Protein AF-A0A9E5R7K9-F1 (afdb_monomer_lite)

Radius of gyration: 27.8 Å; chains: 1; bounding box: 65×49×84 Å

pLDDT: mean 75.24, std 20.87, range [31.17, 98.5]

Structure (mmCIF, N/CA/C/O backbone):
data_AF-A0A9E5R7K9-F1
#
_entry.id   AF-A0A9E5R7K9-F1
#
loop_
_atom_site.group_PDB
_atom_site.id
_atom_site.type_symbol
_atom_site.label_atom_id
_atom_site.label_alt_id
_atom_site.label_comp_id
_atom_site.label_asym_id
_atom_site.label_entity_id
_atom_site.label_seq_id
_atom_site.pdbx_PDB_ins_code
_atom_site.Cartn_x
_atom_site.Cartn_y
_atom_site.Cartn_z
_atom_site.occupancy
_atom_site.B_iso_or_equiv
_atom_site.auth_seq_id
_atom_site.auth_comp_id
_atom_site.auth_asym_id
_atom_site.auth_atom_id
_atom_site.pdbx_PDB_model_num
ATOM 1 N N . MET A 1 1 ? 16.890 10.378 -16.830 1.00 67.00 1 MET A N 1
ATOM 2 C CA . MET A 1 1 ? 16.863 9.548 -18.058 1.00 67.00 1 MET A CA 1
ATOM 3 C C . MET A 1 1 ? 16.841 10.409 -19.323 1.00 67.00 1 MET A C 1
ATOM 5 O O . MET A 1 1 ? 17.754 10.270 -20.121 1.00 67.00 1 MET A O 1
ATOM 9 N N . PHE A 1 2 ? 15.910 11.366 -19.458 1.00 72.19 2 PHE A N 1
ATOM 10 C CA . PHE A 1 2 ? 15.801 12.263 -20.626 1.00 72.19 2 PHE A CA 1
ATOM 11 C C . PHE A 1 2 ? 17.092 12.999 -21.034 1.00 72.19 2 PHE A C 1
ATOM 13 O O . PHE A 1 2 ? 17.418 13.036 -22.216 1.00 72.19 2 PHE A O 1
ATOM 20 N N . ALA A 1 3 ? 17.866 13.521 -20.075 1.00 81.31 3 ALA A N 1
ATOM 21 C CA . ALA A 1 3 ? 19.122 14.222 -20.370 1.00 81.31 3 ALA A CA 1
ATOM 22 C C . ALA A 1 3 ? 20.164 13.334 -21.082 1.00 81.31 3 ALA A C 1
ATOM 24 O O . ALA A 1 3 ? 20.833 13.787 -22.004 1.00 81.31 3 ALA A O 1
ATOM 25 N N . LEU A 1 4 ? 20.267 12.053 -20.706 1.00 75.00 4 LEU A N 1
ATOM 26 C CA . LEU A 1 4 ? 21.200 11.112 -21.337 1.00 75.00 4 LEU A CA 1
ATOM 27 C C . LEU A 1 4 ? 20.764 10.754 -22.762 1.00 75.00 4 LEU A C 1
ATOM 29 O O . LEU A 1 4 ? 21.608 10.643 -23.644 1.00 75.00 4 LEU A O 1
ATOM 33 N N . THR A 1 5 ? 19.456 10.636 -23.003 1.00 76.38 5 THR A N 1
ATOM 34 C CA . THR A 1 5 ? 18.907 10.405 -24.347 1.00 76.38 5 THR A CA 1
ATOM 35 C C . THR A 1 5 ? 19.205 11.579 -25.279 1.00 76.38 5 THR A C 1
ATOM 37 O O . THR A 1 5 ? 19.628 11.372 -26.413 1.00 76.38 5 THR A O 1
ATOM 40 N N . ILE A 1 6 ? 19.045 12.812 -24.787 1.00 83.50 6 ILE A N 1
ATOM 41 C CA . ILE A 1 6 ? 19.355 14.028 -25.550 1.00 83.50 6 ILE A CA 1
ATOM 42 C C . ILE A 1 6 ? 20.855 14.101 -25.863 1.00 83.50 6 ILE A C 1
ATOM 44 O O . ILE A 1 6 ? 21.228 14.337 -27.010 1.00 83.50 6 ILE A O 1
ATOM 48 N N . LEU A 1 7 ? 21.722 13.838 -24.880 1.00 83.56 7 LEU A N 1
ATOM 49 C CA . LEU A 1 7 ? 23.173 13.828 -25.090 1.00 83.56 7 LEU A CA 1
ATOM 50 C C . LEU A 1 7 ? 23.612 12.748 -26.088 1.00 83.56 7 LEU A C 1
ATOM 52 O O . LEU A 1 7 ? 24.463 13.015 -26.933 1.00 83.56 7 LEU A O 1
ATOM 56 N N . ALA A 1 8 ? 23.009 11.557 -26.042 1.00 80.88 8 ALA A N 1
ATOM 57 C CA . ALA A 1 8 ? 23.283 10.493 -27.004 1.00 80.88 8 ALA A CA 1
ATOM 58 C C . ALA A 1 8 ? 22.857 10.880 -28.430 1.00 80.88 8 ALA A C 1
ATOM 60 O O . ALA A 1 8 ? 23.599 10.630 -29.379 1.00 80.88 8 ALA A O 1
ATOM 61 N N . ALA A 1 9 ? 21.700 11.532 -28.583 1.00 83.06 9 ALA A N 1
ATOM 62 C CA . ALA A 1 9 ? 21.215 12.000 -29.880 1.00 83.06 9 ALA A CA 1
ATOM 63 C C . ALA A 1 9 ? 22.119 13.096 -30.471 1.00 83.06 9 ALA A C 1
ATOM 65 O O . ALA A 1 9 ? 22.542 12.993 -31.622 1.00 83.06 9 ALA A O 1
ATOM 66 N N . LEU A 1 10 ? 22.473 14.107 -29.669 1.00 88.88 10 LEU A N 1
ATOM 67 C CA . LEU A 1 10 ? 23.358 15.198 -30.094 1.00 88.88 10 LEU A CA 1
ATOM 68 C C . LEU A 1 10 ? 24.780 14.702 -30.396 1.00 88.88 10 LEU A C 1
ATOM 70 O O . LEU A 1 10 ? 25.382 15.121 -31.384 1.00 88.88 10 LEU A O 1
ATOM 74 N N . GLY A 1 11 ? 25.305 13.783 -29.580 1.00 87.81 11 GLY A N 1
ATOM 75 C CA . GLY A 1 11 ? 26.606 13.155 -29.808 1.00 87.81 11 GLY A CA 1
ATOM 76 C C . GLY A 1 11 ? 26.633 12.301 -31.077 1.00 87.81 11 GLY A C 1
ATOM 77 O O . GLY A 1 11 ? 27.596 12.368 -31.839 1.00 87.81 11 GLY A O 1
ATOM 78 N N . GLY A 1 12 ? 25.561 11.546 -31.340 1.00 85.50 12 GLY A N 1
ATOM 79 C CA . GLY A 1 12 ? 25.410 10.751 -32.559 1.00 85.50 12 GLY A CA 1
ATOM 80 C C . GLY A 1 12 ? 25.370 11.610 -33.823 1.00 85.50 12 GLY A C 1
ATOM 81 O O . GLY A 1 12 ? 26.076 11.311 -34.786 1.00 85.50 12 GLY A O 1
ATOM 82 N N . ASP A 1 13 ? 24.610 12.708 -33.803 1.00 86.50 13 ASP A N 1
ATOM 83 C CA . ASP A 1 13 ? 24.540 13.653 -34.923 1.00 86.50 13 ASP A CA 1
ATOM 84 C C . ASP A 1 13 ? 25.884 14.369 -35.163 1.00 86.50 13 ASP A C 1
ATOM 86 O O . ASP A 1 13 ? 26.371 14.431 -36.295 1.00 86.50 13 ASP A O 1
ATOM 90 N N . GLY A 1 14 ? 26.542 14.840 -34.097 1.00 89.12 14 GLY A N 1
ATOM 91 C CA . GLY A 1 14 ? 27.873 15.447 -34.186 1.00 89.12 14 GLY A CA 1
ATOM 92 C C . GLY A 1 14 ? 28.929 14.492 -34.756 1.00 89.12 14 GLY A C 1
ATOM 93 O O . GLY A 1 14 ? 29.708 14.878 -35.631 1.00 89.12 14 GLY A O 1
ATOM 94 N N . LEU A 1 15 ? 28.921 13.227 -34.322 1.00 88.56 15 LEU A N 1
ATOM 95 C CA . LEU A 1 15 ? 29.821 12.190 -34.831 1.00 88.56 15 LEU A CA 1
ATOM 96 C C . LEU A 1 15 ? 29.537 11.859 -36.303 1.00 88.56 15 LEU A C 1
ATOM 98 O O . LEU A 1 15 ? 30.472 11.763 -37.098 1.00 88.56 15 LEU A O 1
ATOM 102 N N . ALA A 1 16 ? 28.265 11.726 -36.687 1.00 84.12 16 ALA A N 1
ATOM 103 C CA . ALA A 1 16 ? 27.877 11.456 -38.069 1.00 84.12 16 ALA A CA 1
ATOM 104 C C . ALA A 1 16 ? 28.336 12.576 -39.016 1.00 84.12 16 ALA A C 1
ATOM 106 O O . ALA A 1 16 ? 28.907 12.291 -40.072 1.00 84.12 16 ALA A O 1
ATOM 107 N N . ARG A 1 17 ? 28.165 13.844 -38.611 1.00 88.56 17 ARG A N 1
ATOM 108 C CA . ARG A 1 17 ? 28.650 15.008 -39.369 1.00 88.56 17 ARG A CA 1
ATOM 109 C C . ARG A 1 17 ? 30.174 15.017 -39.496 1.00 88.56 17 ARG A C 1
ATOM 111 O O . ARG A 1 17 ? 30.689 15.169 -40.601 1.00 88.56 17 ARG A O 1
ATOM 118 N N . ALA A 1 18 ? 30.903 14.792 -38.402 1.00 90.00 18 ALA A N 1
ATOM 119 C CA . ALA A 1 18 ? 32.367 14.758 -38.418 1.00 90.00 18 ALA A CA 1
ATOM 120 C C . ALA A 1 18 ? 32.936 13.640 -39.313 1.00 90.00 18 ALA A C 1
ATOM 122 O O . ALA A 1 18 ? 33.942 13.843 -39.992 1.00 90.00 18 ALA A O 1
ATOM 123 N N . LEU A 1 19 ? 32.294 12.467 -39.341 1.00 87.75 19 LEU A N 1
ATOM 124 C CA . LEU A 1 19 ? 32.702 11.359 -40.207 1.00 87.75 19 LEU A CA 1
ATOM 125 C C . LEU A 1 19 ? 32.358 11.613 -41.679 1.00 87.75 19 LEU A C 1
ATOM 127 O O . LEU A 1 19 ? 33.145 11.259 -42.554 1.00 87.75 19 LEU A O 1
ATOM 131 N N . HIS A 1 20 ? 31.230 12.269 -41.962 1.00 87.25 20 HIS A N 1
ATOM 132 C CA . HIS A 1 20 ? 30.881 12.670 -43.324 1.00 87.25 20 HIS A CA 1
ATOM 133 C C . HIS A 1 20 ? 31.898 13.660 -43.914 1.00 87.25 20 HIS A C 1
ATOM 135 O O . HIS A 1 20 ? 32.296 13.500 -45.062 1.00 87.25 20 HIS A O 1
ATOM 141 N N . HIS A 1 21 ? 32.394 14.610 -43.112 1.00 91.31 21 HIS A N 1
ATOM 142 C CA . HIS A 1 21 ? 33.458 15.541 -43.516 1.00 91.31 21 HIS A CA 1
ATOM 143 C C . HIS A 1 21 ? 34.819 14.876 -43.792 1.00 91.31 21 HIS A C 1
ATOM 145 O O . HIS A 1 21 ? 35.695 15.516 -44.362 1.00 91.31 21 HIS A O 1
ATOM 151 N N . ARG A 1 22 ? 35.015 13.609 -43.401 1.00 91.88 22 ARG A N 1
ATOM 152 C CA . ARG A 1 22 ? 36.209 12.803 -43.714 1.00 91.88 22 ARG A CA 1
ATOM 153 C C . ARG A 1 22 ? 36.001 11.880 -44.923 1.00 91.88 22 ARG A C 1
ATOM 155 O O . ARG A 1 22 ? 36.665 10.851 -45.017 1.00 91.88 22 ARG A O 1
ATOM 162 N N . ASP A 1 23 ? 35.046 12.205 -45.794 1.00 93.25 23 ASP A N 1
ATOM 163 C CA . ASP A 1 23 ? 34.695 11.459 -47.011 1.00 93.25 23 ASP A CA 1
ATOM 164 C C . ASP A 1 23 ? 34.290 9.991 -46.783 1.00 93.25 23 ASP A C 1
ATOM 166 O O . ASP A 1 23 ? 34.382 9.149 -47.680 1.00 93.25 23 ASP A O 1
ATOM 170 N N . TRP A 1 24 ? 33.783 9.649 -45.591 1.00 91.94 24 TRP A N 1
ATOM 171 C CA . TRP A 1 24 ? 33.218 8.317 -45.378 1.00 91.94 24 TRP A CA 1
ATOM 172 C C . TRP A 1 24 ? 31.964 8.135 -46.247 1.00 91.94 24 TRP A C 1
ATOM 174 O O . TRP A 1 24 ? 31.052 8.971 -46.209 1.00 91.94 24 TRP A O 1
ATOM 184 N N . PRO A 1 25 ? 31.850 7.028 -47.007 1.00 92.94 25 PRO A N 1
ATOM 185 C CA . PRO A 1 25 ? 30.694 6.805 -47.859 1.00 92.94 25 PRO A CA 1
ATOM 186 C C . PRO A 1 25 ? 29.431 6.670 -47.001 1.00 92.94 25 PRO A C 1
ATOM 188 O O . PRO A 1 25 ? 29.405 5.930 -46.018 1.00 92.94 25 PRO A O 1
ATOM 191 N N . ARG A 1 26 ? 28.337 7.326 -47.411 1.00 87.06 26 ARG A N 1
ATOM 192 C CA . ARG A 1 26 ? 27.047 7.331 -46.687 1.00 87.06 26 ARG A CA 1
ATOM 193 C C . ARG A 1 26 ? 26.561 5.926 -46.304 1.00 87.06 26 ARG A C 1
ATOM 195 O O . ARG A 1 26 ? 25.989 5.742 -45.235 1.00 87.06 26 ARG A O 1
ATOM 202 N N . ARG A 1 27 ? 26.821 4.925 -47.155 1.00 89.38 27 ARG A N 1
ATOM 203 C CA . ARG A 1 27 ? 26.480 3.516 -46.892 1.00 89.38 27 ARG A CA 1
ATOM 204 C C . ARG A 1 27 ? 27.214 2.951 -45.671 1.00 89.38 27 ARG A C 1
ATOM 206 O O . ARG A 1 27 ? 26.592 2.235 -44.896 1.00 89.38 27 ARG A O 1
ATOM 213 N N . ALA A 1 28 ? 28.486 3.303 -45.470 1.00 87.25 28 ALA A N 1
ATOM 214 C CA . ALA A 1 28 ? 29.256 2.873 -44.303 1.00 87.25 28 ALA A CA 1
ATOM 215 C C . ALA A 1 28 ? 28.728 3.513 -43.012 1.00 87.25 28 ALA A C 1
ATOM 217 O O . ALA A 1 28 ? 28.606 2.822 -42.006 1.00 87.25 28 ALA A O 1
ATOM 218 N N . LEU A 1 29 ? 28.337 4.793 -43.049 1.00 84.69 29 LEU A N 1
ATOM 219 C CA . LEU A 1 29 ? 27.727 5.469 -41.895 1.00 84.69 29 LEU A CA 1
ATOM 220 C C . LEU A 1 29 ? 26.376 4.853 -41.511 1.00 84.69 29 LEU A C 1
ATOM 222 O O . LEU A 1 29 ? 26.125 4.618 -40.332 1.00 84.69 29 LEU A O 1
ATOM 226 N N . ILE A 1 30 ? 25.529 4.531 -42.497 1.00 86.25 30 ILE A N 1
ATOM 227 C CA . ILE A 1 30 ? 24.250 3.842 -42.256 1.00 86.25 30 ILE A CA 1
ATOM 228 C C . ILE A 1 30 ? 24.496 2.446 -41.675 1.00 86.25 30 ILE A C 1
ATOM 230 O O . ILE A 1 30 ? 23.875 2.089 -40.678 1.00 86.25 30 ILE A O 1
ATOM 234 N N . ALA A 1 31 ? 25.415 1.673 -42.259 1.00 88.94 31 ALA A N 1
ATOM 235 C CA . ALA A 1 31 ? 25.754 0.343 -41.760 1.00 88.94 31 ALA A CA 1
ATOM 236 C C . ALA A 1 31 ? 26.297 0.391 -40.323 1.00 88.94 31 ALA A C 1
ATOM 238 O O . ALA A 1 31 ? 25.876 -0.407 -39.492 1.00 88.94 31 ALA A O 1
ATOM 239 N N . ALA A 1 32 ? 27.166 1.357 -40.004 1.00 86.38 32 ALA A N 1
ATOM 240 C CA . ALA A 1 32 ? 27.685 1.563 -38.654 1.00 86.38 32 ALA A CA 1
ATOM 241 C C . ALA A 1 32 ? 26.580 1.960 -37.661 1.00 86.38 32 ALA A C 1
ATOM 243 O O . ALA A 1 32 ? 26.529 1.424 -36.555 1.00 86.38 32 ALA A O 1
ATOM 244 N N . GLY A 1 33 ? 25.663 2.847 -38.061 1.00 86.88 33 GLY A N 1
ATOM 245 C CA . GLY A 1 33 ? 24.507 3.224 -37.245 1.00 86.88 33 GLY A CA 1
ATOM 246 C C . GLY A 1 33 ? 23.579 2.040 -36.964 1.00 86.88 33 GLY A C 1
ATOM 247 O O . GLY A 1 33 ? 23.214 1.802 -35.814 1.00 86.88 33 GLY A O 1
ATOM 248 N N . LEU A 1 34 ? 23.253 1.249 -37.990 1.00 91.12 34 LEU A N 1
ATOM 249 C CA . LEU A 1 34 ? 22.448 0.034 -37.843 1.00 91.12 34 LEU A CA 1
ATOM 250 C C . LEU A 1 34 ? 23.149 -1.018 -36.976 1.00 91.12 34 LEU A C 1
ATOM 252 O O . LEU A 1 34 ? 22.504 -1.624 -36.125 1.00 91.12 34 LEU A O 1
ATOM 256 N N . ALA A 1 35 ? 24.461 -1.207 -37.144 1.00 90.12 35 ALA A N 1
ATOM 257 C CA . ALA A 1 35 ? 25.246 -2.118 -36.316 1.00 90.12 35 ALA A CA 1
ATOM 258 C C . ALA A 1 35 ? 25.237 -1.687 -34.843 1.00 90.12 35 ALA A C 1
ATOM 260 O O . ALA A 1 35 ? 25.019 -2.521 -33.966 1.00 90.12 35 ALA A O 1
ATOM 261 N N . LEU A 1 36 ? 25.399 -0.389 -34.563 1.00 87.88 36 LEU A N 1
ATOM 262 C CA . LEU A 1 36 ? 25.327 0.144 -33.204 1.00 87.88 36 LEU A CA 1
ATOM 263 C C . LEU A 1 36 ? 23.952 -0.110 -32.576 1.00 87.88 36 LEU A C 1
ATOM 265 O O . LEU A 1 36 ? 23.886 -0.611 -31.457 1.00 87.88 36 LEU A O 1
ATOM 269 N N . VAL A 1 37 ? 22.863 0.180 -33.297 1.00 90.44 37 VAL A N 1
ATOM 270 C CA . VAL A 1 37 ? 21.490 -0.105 -32.839 1.00 90.44 37 VAL A CA 1
ATOM 271 C C . VAL A 1 37 ? 21.282 -1.604 -32.600 1.00 90.44 37 VAL A C 1
ATOM 273 O O . VAL A 1 37 ? 20.696 -1.991 -31.592 1.00 90.44 37 VAL A O 1
ATOM 276 N N . GLY A 1 38 ? 21.794 -2.459 -33.487 1.00 94.19 38 GLY A N 1
ATOM 277 C CA . GLY A 1 38 ? 21.731 -3.910 -33.323 1.00 94.19 38 GLY A CA 1
ATOM 278 C C . GLY A 1 38 ? 22.444 -4.387 -32.055 1.00 94.19 38 GLY A C 1
ATOM 279 O O . GLY A 1 38 ? 21.878 -5.164 -31.289 1.00 94.19 38 GLY A O 1
ATOM 280 N N . VAL A 1 39 ? 23.653 -3.881 -31.788 1.00 93.94 39 VAL A N 1
ATOM 281 C CA . VAL A 1 39 ? 24.430 -4.216 -30.583 1.00 93.94 39 VAL A CA 1
ATOM 282 C C . VAL A 1 39 ? 23.742 -3.712 -29.315 1.00 93.94 39 VAL A C 1
ATOM 284 O O . VAL A 1 39 ? 23.646 -4.458 -28.341 1.00 93.94 39 VAL A O 1
ATOM 287 N N . THR A 1 40 ? 23.231 -2.476 -29.298 1.00 91.12 40 THR A N 1
ATOM 288 C CA . THR A 1 40 ? 22.541 -1.949 -28.110 1.00 91.12 40 THR A CA 1
ATOM 289 C C . THR A 1 40 ? 21.256 -2.711 -27.815 1.00 91.12 40 THR A C 1
ATOM 291 O O . THR A 1 40 ? 21.002 -3.029 -26.652 1.00 91.12 40 THR A O 1
ATOM 294 N N . LEU A 1 41 ? 20.487 -3.073 -28.846 1.00 95.00 41 LEU A N 1
ATOM 295 C CA . LEU A 1 41 ? 19.296 -3.903 -28.701 1.00 95.00 41 LEU A CA 1
ATOM 296 C C . LEU A 1 41 ? 19.650 -5.306 -28.196 1.00 95.00 41 LEU A C 1
ATOM 298 O O . LEU A 1 41 ? 19.024 -5.778 -27.251 1.00 95.00 41 LEU A O 1
ATOM 302 N N . ALA A 1 42 ? 20.676 -5.950 -28.757 1.00 94.69 42 ALA A N 1
ATOM 303 C CA . ALA A 1 42 ? 21.124 -7.269 -28.313 1.00 94.69 42 ALA A CA 1
ATOM 304 C C . ALA A 1 42 ? 21.572 -7.261 -26.842 1.00 94.69 42 ALA A C 1
ATOM 306 O O . ALA A 1 42 ? 21.193 -8.148 -26.080 1.00 94.69 42 ALA A O 1
ATOM 307 N N . LEU A 1 43 ? 22.312 -6.233 -26.410 1.00 95.12 43 LEU A N 1
ATOM 308 C CA . LEU A 1 43 ? 22.715 -6.068 -25.009 1.00 95.12 43 LEU A CA 1
ATOM 309 C C . LEU A 1 43 ? 21.522 -5.788 -24.087 1.00 95.12 43 LEU A C 1
ATOM 311 O O . LEU A 1 43 ? 21.472 -6.312 -22.976 1.00 95.12 43 LEU A O 1
ATOM 315 N N . ALA A 1 44 ? 20.563 -4.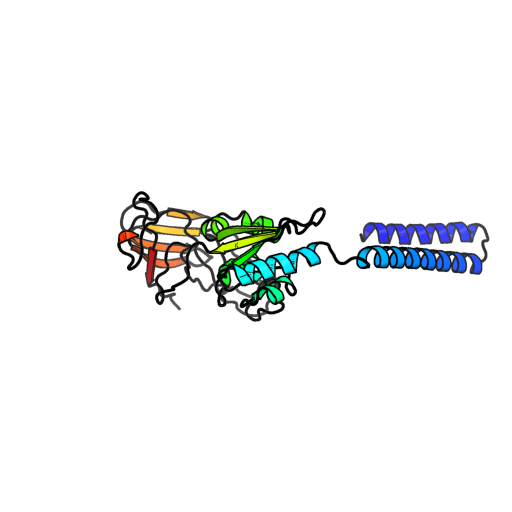971 -24.528 1.00 93.25 44 ALA A N 1
ATOM 316 C CA . ALA A 1 44 ? 19.346 -4.696 -23.771 1.00 93.25 44 ALA A CA 1
ATOM 317 C C . ALA A 1 44 ? 18.488 -5.958 -23.605 1.00 93.25 44 ALA A C 1
ATOM 319 O O . ALA A 1 44 ? 18.040 -6.239 -22.496 1.00 93.25 44 ALA A O 1
ATOM 320 N N . ILE A 1 45 ? 18.319 -6.746 -24.670 1.00 94.81 45 ILE A N 1
ATOM 321 C CA . ILE A 1 45 ? 17.629 -8.039 -24.627 1.00 94.81 45 ILE A CA 1
ATOM 322 C C . ILE A 1 45 ? 18.389 -9.008 -23.723 1.00 94.81 45 ILE A C 1
ATOM 324 O O . ILE A 1 45 ? 17.772 -9.583 -22.839 1.00 94.81 45 ILE A O 1
ATOM 328 N N . GLY A 1 46 ? 19.709 -9.143 -23.876 1.00 95.62 46 GLY A N 1
ATOM 329 C CA . GLY A 1 46 ? 20.527 -10.025 -23.039 1.00 95.62 46 GLY A CA 1
ATOM 330 C C . GLY A 1 46 ? 20.403 -9.698 -21.551 1.00 95.62 46 GLY A C 1
ATOM 331 O O . GLY A 1 46 ? 20.109 -10.579 -20.752 1.00 95.62 46 GLY A O 1
ATOM 332 N N . ARG A 1 47 ? 20.506 -8.412 -21.186 1.00 93.31 47 ARG A N 1
ATOM 333 C CA . ARG A 1 47 ? 20.306 -7.949 -19.801 1.00 93.31 47 ARG A CA 1
ATOM 334 C C . ARG A 1 47 ? 18.878 -8.135 -19.307 1.00 93.31 47 ARG A C 1
ATOM 336 O O . ARG A 1 47 ? 18.678 -8.393 -18.127 1.00 93.31 47 ARG A O 1
ATOM 343 N N . SER A 1 48 ? 17.891 -7.951 -20.179 1.00 90.81 48 SER A N 1
ATOM 344 C CA . SER A 1 48 ? 16.486 -8.188 -19.849 1.00 90.81 48 SER A CA 1
ATOM 345 C C . SER A 1 48 ? 16.264 -9.671 -19.561 1.00 90.81 48 SER A C 1
ATOM 347 O O . SER A 1 48 ? 15.749 -10.015 -18.505 1.00 90.81 48 SER A O 1
ATOM 349 N N . LEU A 1 49 ? 16.741 -10.556 -20.438 1.00 93.94 49 LEU A N 1
ATOM 350 C CA . LEU A 1 49 ? 16.662 -12.000 -20.252 1.00 93.94 49 LEU A CA 1
ATOM 351 C C . LEU A 1 49 ? 17.372 -12.436 -18.972 1.00 93.94 49 LEU A C 1
ATOM 353 O O . LEU A 1 49 ? 16.780 -13.173 -18.205 1.00 93.94 49 LEU A O 1
ATOM 357 N N . GLU A 1 50 ? 18.575 -11.937 -18.690 1.00 92.19 50 GLU A N 1
ATOM 358 C CA . GLU A 1 50 ? 19.289 -12.234 -17.441 1.00 92.19 50 GLU A CA 1
ATOM 359 C C . GLU A 1 50 ? 18.516 -11.744 -16.205 1.00 92.19 50 GLU A C 1
ATOM 361 O O . GLU A 1 50 ? 18.338 -12.485 -15.244 1.00 92.19 50 GLU A O 1
ATOM 366 N N . ARG A 1 51 ? 17.984 -10.514 -16.243 1.00 86.69 51 ARG A N 1
ATOM 367 C CA . ARG A 1 51 ? 17.248 -9.916 -15.118 1.00 86.69 51 ARG A CA 1
ATOM 368 C C . ARG A 1 51 ? 15.867 -10.537 -14.886 1.00 86.69 51 ARG A C 1
ATOM 370 O O . ARG A 1 51 ? 15.394 -10.505 -13.755 1.00 86.69 51 ARG A O 1
ATOM 377 N N . TYR A 1 52 ? 15.212 -11.044 -15.928 1.00 87.25 52 TYR A N 1
ATOM 378 C CA . TYR A 1 52 ? 13.883 -11.661 -15.848 1.00 87.25 52 TYR A CA 1
ATOM 379 C C . TYR A 1 52 ? 13.918 -13.198 -15.907 1.00 87.25 52 TYR A C 1
ATOM 381 O O . TYR A 1 52 ? 12.860 -13.817 -15.808 1.00 87.25 52 TYR A O 1
ATOM 389 N N . ALA A 1 53 ? 15.095 -13.819 -16.061 1.00 90.88 53 ALA A N 1
ATOM 390 C CA . ALA A 1 53 ? 15.246 -15.277 -16.041 1.00 90.88 53 ALA A CA 1
ATOM 391 C C . ALA A 1 53 ? 14.920 -15.858 -14.665 1.00 90.88 53 ALA A C 1
ATOM 393 O O . ALA A 1 53 ? 14.334 -16.937 -14.574 1.00 90.88 53 ALA A O 1
ATOM 394 N N . GLU A 1 54 ? 15.270 -15.136 -13.602 1.00 89.12 54 GLU A N 1
ATOM 395 C CA . GLU A 1 54 ? 14.960 -15.533 -12.238 1.00 89.12 54 GLU A CA 1
ATOM 396 C C . GLU A 1 54 ? 13.790 -14.699 -11.704 1.00 89.12 54 GLU A C 1
ATOM 398 O O . GLU A 1 54 ? 13.807 -13.465 -11.797 1.00 89.12 54 GLU A O 1
ATOM 403 N N . PRO A 1 55 ? 12.745 -15.336 -11.145 1.00 88.50 55 PRO A N 1
ATOM 404 C CA . PRO A 1 55 ? 11.690 -14.595 -10.478 1.00 88.50 55 PRO A CA 1
ATOM 405 C C . PRO A 1 55 ? 12.290 -13.793 -9.310 1.00 88.50 55 PRO A C 1
ATOM 407 O O . PRO A 1 55 ? 13.200 -14.279 -8.635 1.00 88.50 55 PRO A O 1
ATOM 410 N N . PRO A 1 56 ? 11.776 -12.584 -9.016 1.00 90.44 56 PRO A N 1
ATOM 411 C CA . PRO A 1 56 ? 12.226 -11.819 -7.860 1.00 90.44 56 PRO A CA 1
ATOM 412 C C . PRO A 1 56 ? 12.158 -12.668 -6.588 1.00 90.44 56 PRO A C 1
ATOM 414 O O . PRO A 1 56 ? 11.144 -13.326 -6.355 1.00 90.44 56 PRO A O 1
ATOM 417 N N . GLY A 1 57 ? 13.188 -12.620 -5.738 1.00 89.69 57 GLY A N 1
ATOM 418 C CA . GLY A 1 57 ? 13.294 -13.504 -4.569 1.00 89.69 57 GLY A CA 1
ATOM 419 C C . GLY A 1 57 ? 12.045 -13.513 -3.670 1.00 89.69 57 GLY A C 1
ATOM 420 O O . GLY A 1 57 ? 11.671 -14.564 -3.147 1.00 89.69 57 GLY A O 1
ATOM 421 N N . ARG A 1 58 ? 11.332 -12.377 -3.560 1.00 92.62 58 ARG A N 1
ATOM 422 C CA . ARG A 1 58 ? 10.039 -12.262 -2.851 1.00 92.62 58 ARG A CA 1
ATOM 423 C C . ARG A 1 58 ? 8.990 -13.309 -3.254 1.00 92.62 58 ARG A C 1
ATOM 425 O O . ARG A 1 58 ? 8.171 -13.690 -2.419 1.00 92.62 58 ARG A O 1
ATOM 432 N N . VAL A 1 59 ? 9.027 -13.809 -4.493 1.00 93.38 59 VAL A N 1
ATOM 433 C CA . VAL A 1 59 ? 8.107 -14.837 -5.013 1.00 93.38 59 VAL A CA 1
ATOM 434 C C . VAL A 1 59 ? 8.207 -16.137 -4.210 1.00 93.38 59 VAL A C 1
ATOM 436 O O . VAL A 1 59 ? 7.212 -16.845 -4.085 1.00 93.38 59 VAL A O 1
ATOM 439 N N . HIS A 1 60 ? 9.359 -16.427 -3.601 1.00 93.44 60 HIS A N 1
ATOM 440 C CA . HIS A 1 60 ? 9.532 -17.580 -2.714 1.00 93.44 60 HIS A CA 1
ATOM 441 C C . HIS A 1 60 ? 9.015 -17.332 -1.290 1.00 93.44 60 HIS A C 1
ATOM 443 O O . HIS A 1 60 ? 8.615 -18.273 -0.608 1.00 93.44 60 HIS A O 1
ATOM 449 N N . THR A 1 61 ? 8.965 -16.075 -0.850 1.00 95.38 61 THR A N 1
ATOM 450 C CA . THR A 1 61 ? 8.534 -15.685 0.503 1.00 95.38 61 THR A CA 1
ATOM 451 C C . THR A 1 61 ? 7.017 -15.517 0.588 1.00 95.38 61 THR A C 1
ATOM 453 O O . THR A 1 61 ? 6.405 -15.888 1.589 1.00 95.38 61 THR A O 1
ATOM 456 N N . TYR A 1 62 ? 6.370 -15.048 -0.479 1.00 96.62 62 TYR A N 1
ATOM 457 C CA . TYR A 1 62 ? 4.917 -14.868 -0.516 1.00 96.62 62 TYR A CA 1
ATOM 458 C C . TYR A 1 62 ? 4.094 -16.135 -0.191 1.00 96.62 62 TYR A C 1
ATOM 460 O O . TYR A 1 62 ? 3.156 -16.028 0.605 1.00 96.62 62 TYR A O 1
ATOM 468 N N . PRO A 1 63 ? 4.409 -17.339 -0.720 1.00 96.94 63 PRO A N 1
ATOM 469 C CA . PRO A 1 63 ? 3.704 -18.563 -0.346 1.00 96.94 63 PRO A CA 1
ATOM 470 C C . PRO A 1 63 ? 3.887 -18.915 1.128 1.00 96.94 63 PRO A C 1
ATOM 472 O O . PRO A 1 63 ? 2.947 -19.408 1.746 1.00 96.94 63 PRO A O 1
ATOM 475 N N . LEU A 1 64 ? 5.066 -18.644 1.702 1.00 97.50 64 LEU A N 1
ATOM 476 C CA . LEU A 1 64 ? 5.357 -18.907 3.113 1.00 97.50 64 LEU A CA 1
ATOM 477 C C . LEU A 1 64 ? 4.507 -18.011 4.017 1.00 97.50 64 LEU A C 1
ATOM 479 O O . LEU A 1 64 ? 3.870 -18.512 4.943 1.00 97.50 64 LEU A O 1
ATOM 483 N N . ILE A 1 65 ? 4.429 -16.715 3.699 1.00 97.94 65 ILE A N 1
ATOM 484 C CA . ILE A 1 65 ? 3.569 -15.754 4.405 1.00 97.94 65 ILE A CA 1
ATOM 485 C C . ILE A 1 65 ? 2.105 -16.189 4.308 1.00 97.94 65 ILE A C 1
ATOM 487 O O . ILE A 1 65 ? 1.421 -16.296 5.325 1.00 97.94 65 ILE A O 1
ATOM 491 N N . GLY A 1 66 ? 1.620 -16.484 3.098 1.00 97.94 66 GLY A N 1
ATOM 492 C CA . GLY A 1 66 ? 0.238 -16.913 2.889 1.00 97.94 66 GLY A CA 1
ATOM 493 C C . GLY A 1 66 ? -0.085 -18.215 3.626 1.00 97.94 66 GLY A C 1
ATOM 494 O O . GLY A 1 66 ? -1.077 -18.291 4.346 1.00 97.94 66 GLY A O 1
ATOM 495 N N . ALA A 1 67 ? 0.771 -19.233 3.527 1.00 98.25 67 ALA A N 1
ATOM 496 C CA . ALA A 1 67 ? 0.586 -20.496 4.237 1.00 98.25 67 ALA A CA 1
ATOM 497 C C . ALA A 1 67 ? 0.577 -20.307 5.761 1.00 98.25 67 ALA A C 1
ATOM 499 O O . ALA A 1 67 ? -0.257 -20.909 6.440 1.00 98.25 67 ALA A O 1
ATOM 500 N N . TRP A 1 68 ? 1.451 -19.443 6.286 1.00 98.50 68 TRP A N 1
ATOM 501 C CA . TRP A 1 68 ? 1.465 -19.080 7.699 1.00 98.50 68 TRP A CA 1
ATOM 502 C C . TRP A 1 68 ? 0.153 -18.398 8.110 1.00 98.50 68 TRP A C 1
ATOM 504 O O . TRP A 1 68 ? -0.499 -18.862 9.042 1.00 98.50 68 TRP A O 1
ATOM 514 N N . ILE A 1 69 ? -0.311 -17.382 7.368 1.00 98.31 69 ILE A N 1
ATOM 515 C CA . ILE A 1 69 ? -1.594 -16.704 7.636 1.00 98.31 69 ILE A CA 1
ATOM 516 C C . ILE A 1 69 ? -2.738 -17.719 7.651 1.00 98.31 69 ILE A C 1
ATOM 518 O O . ILE A 1 69 ? -3.557 -17.713 8.572 1.00 98.31 69 ILE A O 1
ATOM 522 N N . ARG A 1 70 ? -2.770 -18.627 6.667 1.00 98.38 70 ARG A N 1
ATOM 523 C CA . ARG A 1 70 ? -3.803 -19.658 6.552 1.00 98.38 70 ARG A CA 1
ATOM 524 C C . ARG A 1 70 ? -3.889 -20.539 7.798 1.00 98.38 70 ARG A C 1
ATOM 526 O O . ARG A 1 70 ? -4.989 -20.938 8.170 1.00 98.38 70 ARG A O 1
ATOM 533 N N . GLN A 1 71 ? -2.747 -20.864 8.399 1.00 98.31 71 GLN A N 1
ATOM 534 C CA . GLN A 1 71 ? -2.651 -21.745 9.564 1.00 98.31 71 GLN A CA 1
ATOM 535 C C . GLN A 1 71 ? -2.884 -21.015 10.893 1.00 98.31 71 GLN A C 1
ATOM 537 O O . GLN A 1 71 ? -3.374 -21.629 11.832 1.00 98.31 71 GLN A O 1
ATOM 542 N N . GLN A 1 72 ? -2.528 -19.730 10.979 1.00 97.75 72 GLN A N 1
ATOM 543 C CA . GLN A 1 72 ? -2.404 -19.008 12.253 1.00 97.75 72 GLN A CA 1
ATOM 544 C C . GLN A 1 72 ? -3.521 -17.989 12.522 1.00 97.75 72 GLN A C 1
ATOM 546 O O . GLN A 1 72 ? -3.474 -17.273 13.520 1.00 97.75 72 GLN A O 1
ATOM 551 N N . THR A 1 73 ? -4.514 -17.869 11.637 1.00 96.81 73 THR A N 1
ATOM 552 C CA . THR A 1 73 ? -5.562 -16.834 11.741 1.00 96.81 73 THR A CA 1
ATOM 553 C C . THR A 1 73 ? -6.958 -17.405 11.467 1.00 96.81 73 THR A C 1
ATOM 555 O O . THR A 1 73 ? -7.050 -18.429 10.787 1.00 96.81 73 THR A O 1
ATOM 558 N N . PRO A 1 74 ? -8.051 -16.778 11.944 1.00 95.88 74 PRO A N 1
ATOM 559 C CA . PRO A 1 74 ? -9.420 -17.186 11.608 1.00 95.88 74 PRO A CA 1
ATOM 560 C C . PRO A 1 74 ? -9.680 -17.186 10.098 1.00 95.88 74 PRO A C 1
ATOM 562 O O . PRO A 1 74 ? -9.119 -16.362 9.378 1.00 95.88 74 PRO A O 1
ATOM 565 N N . ALA A 1 75 ? -10.513 -18.107 9.605 1.00 96.75 75 ALA A N 1
ATOM 566 C CA . ALA A 1 75 ? -10.766 -18.280 8.168 1.00 96.75 75 ALA A CA 1
ATOM 567 C C . ALA A 1 75 ? -11.478 -17.079 7.513 1.00 96.75 75 ALA A C 1
ATOM 569 O O . ALA A 1 75 ? -11.335 -16.853 6.313 1.00 96.75 75 ALA A O 1
ATOM 570 N N . ASP A 1 76 ? -12.215 -16.311 8.307 1.00 95.38 76 ASP A N 1
ATOM 571 C CA . ASP A 1 76 ? -12.959 -15.110 7.934 1.00 95.38 76 ASP A CA 1
ATOM 572 C C . ASP A 1 76 ? -12.159 -13.807 8.111 1.00 95.38 76 ASP A C 1
ATOM 574 O O . ASP A 1 76 ? -12.630 -12.747 7.696 1.00 95.38 76 ASP A O 1
ATOM 578 N N . ALA A 1 77 ? -10.936 -13.872 8.654 1.00 95.75 77 ALA A N 1
ATOM 579 C CA . ALA A 1 77 ? -10.092 -12.698 8.866 1.00 95.75 77 ALA A CA 1
ATOM 580 C C . ALA A 1 77 ? -9.790 -11.973 7.545 1.00 95.75 77 ALA A C 1
ATOM 582 O O . ALA A 1 77 ? -9.289 -12.573 6.592 1.00 95.75 77 ALA A O 1
ATOM 583 N N . ARG A 1 78 ? -10.040 -10.664 7.493 1.00 95.75 78 ARG A N 1
ATOM 584 C CA . ARG A 1 78 ? -9.785 -9.817 6.323 1.00 95.75 78 ARG A CA 1
ATOM 585 C C . ARG A 1 78 ? -8.315 -9.432 6.251 1.00 95.75 78 ARG A C 1
ATOM 587 O O . ARG A 1 78 ? -7.754 -8.887 7.201 1.00 95.75 78 ARG A O 1
ATOM 594 N N . LEU A 1 79 ? -7.707 -9.676 5.099 1.00 97.44 79 LEU A N 1
ATOM 595 C CA . LEU A 1 79 ? -6.285 -9.487 4.847 1.00 97.44 79 LEU A CA 1
ATOM 596 C C . LEU A 1 79 ? -6.063 -8.315 3.893 1.00 97.44 79 LEU A C 1
ATOM 598 O O . LEU A 1 79 ? -6.556 -8.355 2.776 1.00 97.44 79 LEU A O 1
ATOM 602 N N . LEU A 1 80 ? -5.291 -7.309 4.295 1.00 96.50 80 LEU A N 1
ATOM 603 C CA . LEU A 1 80 ? -4.808 -6.254 3.405 1.00 96.50 80 LEU A CA 1
ATOM 604 C C . LEU A 1 80 ? -3.366 -6.532 2.968 1.00 96.50 80 LEU A C 1
ATOM 606 O O . LEU A 1 80 ? -2.490 -6.753 3.808 1.00 96.50 80 LEU A O 1
ATOM 610 N N . VAL A 1 81 ? -3.130 -6.475 1.659 1.00 96.69 81 VAL A N 1
ATOM 611 C CA . VAL A 1 81 ? -1.806 -6.602 1.033 1.00 96.69 81 VAL A CA 1
ATOM 612 C C . VAL A 1 81 ? -1.582 -5.478 0.022 1.00 96.69 81 VAL A C 1
ATOM 614 O O . VAL A 1 81 ? -2.544 -4.967 -0.548 1.00 96.69 81 VAL A O 1
ATOM 617 N N . GLY A 1 82 ? -0.314 -5.111 -0.189 1.00 92.81 82 GLY A N 1
ATOM 618 C CA . GLY A 1 82 ? 0.089 -4.190 -1.261 1.00 92.81 82 GLY A CA 1
ATOM 619 C C . GLY A 1 82 ? 0.497 -4.881 -2.560 1.00 92.81 82 GLY A C 1
ATOM 620 O O . GLY A 1 82 ? 0.303 -4.322 -3.630 1.00 92.81 82 GLY A O 1
ATOM 621 N N . ASP A 1 83 ? 1.016 -6.109 -2.473 1.00 88.38 83 ASP A N 1
ATOM 622 C CA . ASP A 1 83 ? 1.303 -6.947 -3.638 1.00 88.38 83 ASP A CA 1
ATOM 623 C C . ASP A 1 83 ? 0.297 -8.097 -3.694 1.00 88.38 83 ASP A C 1
ATOM 625 O O . ASP A 1 83 ? 0.386 -9.082 -2.946 1.00 88.38 83 ASP A O 1
ATOM 629 N N . LEU A 1 84 ? -0.687 -7.962 -4.579 1.00 77.75 84 LEU A N 1
ATOM 630 C CA . LEU A 1 84 ? -1.699 -8.985 -4.790 1.00 77.75 84 LEU A CA 1
ATOM 631 C C . LEU A 1 84 ? -1.134 -10.246 -5.463 1.00 77.75 84 LEU A C 1
ATOM 633 O O . LEU A 1 84 ? -0.145 -10.229 -6.193 1.00 77.75 84 LEU A O 1
ATOM 637 N N . GLY A 1 85 ? -1.831 -11.364 -5.260 1.00 84.56 85 GLY A N 1
ATOM 638 C CA . GLY A 1 85 ? -1.692 -12.575 -6.061 1.00 84.56 85 GLY A CA 1
ATOM 639 C C . GLY A 1 85 ? -1.285 -13.749 -5.193 1.00 84.56 85 GLY A C 1
ATOM 640 O O . GLY A 1 85 ? -2.139 -14.452 -4.657 1.00 84.56 85 GLY A O 1
ATOM 641 N N . ILE A 1 86 ? 0.021 -13.947 -5.027 1.00 94.19 86 ILE A N 1
ATOM 642 C CA . ILE A 1 86 ? 0.567 -15.143 -4.376 1.00 94.19 86 ILE A CA 1
ATOM 643 C C . ILE A 1 86 ? 0.181 -15.180 -2.890 1.00 94.19 86 ILE A C 1
ATOM 645 O O . ILE A 1 86 ? -0.385 -16.172 -2.433 1.00 94.19 86 ILE A O 1
ATOM 649 N N . MET A 1 87 ? 0.412 -14.098 -2.137 1.00 95.31 87 MET A N 1
ATOM 650 C CA . MET A 1 87 ? 0.113 -14.071 -0.697 1.00 95.31 87 MET A CA 1
ATOM 651 C C . MET A 1 87 ? -1.370 -14.329 -0.411 1.00 95.31 87 MET A C 1
ATOM 653 O O . MET A 1 87 ? -1.689 -15.242 0.348 1.00 95.31 87 MET A O 1
ATOM 657 N N . GLY A 1 88 ? -2.272 -13.585 -1.061 1.00 94.88 88 GLY A N 1
ATO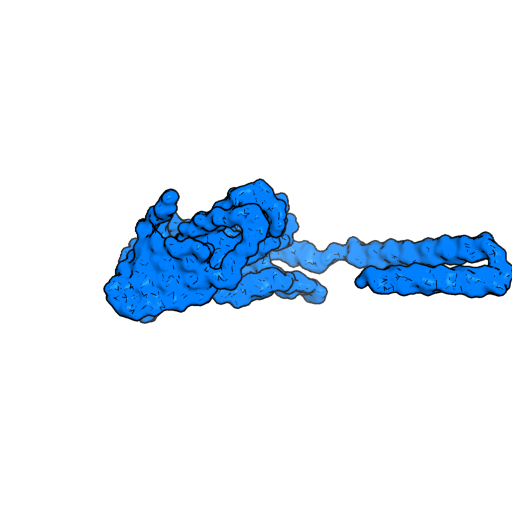M 658 C CA . GLY A 1 88 ? -3.721 -13.754 -0.897 1.00 94.88 88 GLY A CA 1
ATOM 659 C C . GLY A 1 88 ? -4.212 -15.150 -1.303 1.00 94.88 88 GLY A C 1
ATOM 660 O O . GLY A 1 88 ? -4.992 -15.772 -0.577 1.00 94.88 88 GLY A O 1
ATOM 661 N N . TYR A 1 89 ? -3.691 -15.694 -2.413 1.00 96.62 89 TYR A N 1
ATOM 662 C CA . TYR A 1 89 ? -4.026 -17.041 -2.885 1.00 96.62 89 TYR A CA 1
ATOM 663 C C . TYR A 1 89 ? -3.684 -18.124 -1.853 1.00 96.62 89 TYR A C 1
ATOM 665 O O . TYR A 1 89 ? -4.519 -18.984 -1.555 1.00 96.62 89 TYR A O 1
ATOM 673 N N . TYR A 1 90 ? -2.479 -18.082 -1.275 1.00 98.06 90 TYR A N 1
ATOM 674 C CA . TYR A 1 90 ? -2.060 -19.057 -0.263 1.00 98.06 90 TYR A CA 1
ATOM 675 C C . TYR A 1 90 ? -2.700 -18.805 1.108 1.00 98.06 90 TYR A C 1
ATOM 677 O O . TYR A 1 90 ? -2.996 -19.774 1.809 1.00 98.06 90 TYR A O 1
ATOM 685 N N . ALA A 1 91 ? -2.976 -17.544 1.462 1.00 98.12 91 ALA A N 1
ATOM 686 C CA . ALA A 1 91 ? -3.631 -17.166 2.715 1.00 98.12 91 ALA A CA 1
ATOM 687 C C . ALA A 1 91 ? -5.049 -17.722 2.843 1.00 98.12 91 ALA A C 1
ATOM 689 O O . ALA A 1 91 ? -5.456 -18.079 3.946 1.00 98.12 91 ALA A O 1
ATOM 690 N N . ARG A 1 92 ? -5.795 -17.834 1.731 1.00 97.56 92 ARG A N 1
ATOM 691 C CA . ARG A 1 92 ? -7.211 -18.254 1.735 1.00 97.56 92 ARG A CA 1
ATOM 692 C C . ARG A 1 92 ? -8.031 -17.412 2.722 1.00 97.56 92 ARG A C 1
ATOM 694 O O . ARG A 1 92 ? -8.709 -17.947 3.596 1.00 97.56 92 ARG A O 1
ATOM 701 N N . ARG A 1 93 ? -7.901 -16.090 2.602 1.00 97.31 93 ARG A N 1
ATOM 702 C CA . ARG A 1 93 ? -8.615 -15.078 3.390 1.00 97.31 93 ARG A CA 1
ATOM 703 C C . ARG A 1 93 ? -9.318 -14.090 2.463 1.00 97.31 93 ARG A C 1
ATOM 705 O O . ARG A 1 93 ? -8.797 -13.857 1.366 1.00 97.31 93 ARG A O 1
ATOM 712 N N . PRO A 1 94 ? -10.442 -13.477 2.875 1.00 96.25 94 PRO A N 1
ATOM 713 C CA . PRO A 1 94 ? -10.978 -12.304 2.192 1.00 96.25 94 PRO A CA 1
ATOM 714 C C . PRO A 1 94 ? -9.884 -11.236 2.053 1.00 96.25 94 PRO A C 1
ATOM 716 O O . PRO A 1 94 ? -9.467 -10.629 3.039 1.00 96.25 94 PRO A O 1
ATOM 719 N N . THR A 1 95 ? -9.366 -11.065 0.837 1.00 96.69 95 THR A N 1
ATOM 720 C CA . THR A 1 95 ? -8.181 -10.239 0.576 1.00 96.69 95 THR A CA 1
ATOM 721 C C . THR A 1 95 ? -8.596 -8.897 -0.014 1.00 96.69 95 THR A C 1
ATOM 723 O O . THR A 1 95 ? -9.419 -8.837 -0.923 1.00 96.69 95 THR A O 1
ATOM 726 N N . LEU A 1 96 ? -8.016 -7.832 0.523 1.00 94.94 96 LEU A N 1
ATOM 727 C CA . LEU A 1 96 ? -8.106 -6.454 0.072 1.00 94.94 96 LEU A CA 1
ATOM 728 C C . LEU A 1 96 ? -6.759 -6.064 -0.527 1.00 94.94 96 LEU A C 1
ATOM 730 O O . LEU A 1 96 ? -5.711 -6.478 -0.025 1.00 94.94 96 LEU A O 1
ATOM 734 N N . ASP A 1 97 ? -6.806 -5.239 -1.561 1.00 93.69 97 ASP A N 1
ATOM 735 C CA . ASP A 1 97 ? -5.634 -4.820 -2.321 1.00 93.69 97 ASP A CA 1
ATOM 736 C C . ASP A 1 97 ? -5.505 -3.299 -2.275 1.00 93.69 97 ASP A C 1
ATOM 738 O O . ASP A 1 97 ? -6.402 -2.597 -2.752 1.00 93.69 97 ASP A O 1
ATOM 742 N N . SER A 1 98 ? -4.433 -2.779 -1.668 1.00 92.19 98 SER A N 1
ATOM 743 C CA . SER A 1 98 ? -4.243 -1.326 -1.534 1.00 92.19 98 SER A CA 1
ATOM 744 C C . SER A 1 98 ? -4.045 -0.588 -2.870 1.00 92.19 98 SER A C 1
ATOM 746 O O . SER A 1 98 ? -4.517 0.545 -2.963 1.00 92.19 98 SER A O 1
ATOM 748 N N . PRO A 1 99 ? -3.479 -1.198 -3.932 1.00 91.19 99 PRO A N 1
ATOM 749 C CA . PRO A 1 99 ? -3.525 -0.674 -5.302 1.00 91.19 99 PRO A CA 1
ATOM 750 C C . PRO A 1 99 ? -4.885 -0.723 -6.015 1.00 91.19 99 PRO A C 1
ATOM 752 O O . PRO A 1 99 ? -4.950 -0.334 -7.178 1.00 91.19 99 PRO A O 1
ATOM 755 N N . ALA A 1 100 ? -5.962 -1.171 -5.360 1.00 89.75 100 ALA A N 1
ATOM 756 C CA . ALA A 1 100 ? -7.319 -1.220 -5.916 1.00 89.75 100 ALA A CA 1
ATOM 757 C C . ALA A 1 100 ? -7.566 -2.229 -7.059 1.00 89.75 100 ALA A C 1
ATOM 759 O O . ALA A 1 100 ? -8.626 -2.169 -7.680 1.00 89.75 100 ALA A O 1
ATOM 760 N N . LEU A 1 101 ? -6.680 -3.195 -7.333 1.00 90.56 101 LEU A N 1
ATOM 761 C CA . LEU A 1 101 ? -6.851 -4.113 -8.473 1.00 90.56 101 LEU A CA 1
ATOM 762 C C . LEU A 1 101 ? -8.043 -5.067 -8.301 1.00 90.56 101 LEU A C 1
ATOM 764 O O . LEU A 1 101 ? -8.656 -5.474 -9.285 1.00 90.56 101 LEU A O 1
ATOM 768 N N . ILE A 1 102 ? -8.385 -5.422 -7.056 1.00 89.69 102 ILE A N 1
ATOM 769 C CA . ILE A 1 102 ? -9.528 -6.303 -6.729 1.00 89.69 102 ILE A CA 1
ATOM 770 C C . ILE A 1 102 ? -10.470 -5.734 -5.667 1.00 89.69 102 ILE A C 1
ATOM 772 O O . ILE A 1 102 ? -11.297 -6.458 -5.117 1.00 89.69 102 ILE A O 1
ATOM 776 N N . THR A 1 103 ? -10.333 -4.455 -5.320 1.00 87.25 103 THR A N 1
ATOM 777 C CA . THR A 1 103 ? -11.175 -3.806 -4.303 1.00 87.25 103 THR A CA 1
ATOM 778 C C . THR A 1 103 ? -11.933 -2.651 -4.957 1.00 87.25 103 THR A C 1
ATOM 780 O O . THR A 1 103 ? -11.455 -1.524 -4.905 1.00 87.25 103 THR A O 1
ATOM 783 N N . PRO A 1 104 ? -13.109 -2.890 -5.575 1.00 83.44 104 PRO A N 1
ATOM 784 C CA . PRO A 1 104 ? -13.836 -1.863 -6.333 1.00 83.44 104 PRO A CA 1
ATOM 785 C C . PRO A 1 104 ? -14.216 -0.626 -5.512 1.00 83.44 104 PRO A C 1
ATOM 787 O O . PRO A 1 104 ? -14.377 0.460 -6.053 1.00 83.44 104 PRO A O 1
ATOM 790 N N . GLN A 1 105 ? -14.359 -0.778 -4.193 1.00 77.50 105 GLN A N 1
ATOM 791 C CA . GLN A 1 105 ? -14.650 0.326 -3.278 1.00 77.50 105 GLN A CA 1
ATOM 792 C C . GLN A 1 105 ? -13.395 1.147 -2.918 1.00 77.50 105 GLN A C 1
ATOM 794 O O . GLN A 1 105 ? -13.464 2.032 -2.064 1.00 77.50 105 GLN A O 1
ATOM 799 N N . MET A 1 106 ? -12.225 0.828 -3.474 1.00 78.31 106 MET A N 1
ATOM 800 C CA . MET A 1 106 ? -10.985 1.573 -3.267 1.00 78.31 106 MET A CA 1
ATOM 801 C C . MET A 1 106 ? -10.939 2.747 -4.247 1.00 78.31 106 MET A C 1
ATOM 803 O O . MET A 1 106 ? -10.854 2.550 -5.453 1.00 78.31 106 MET A O 1
ATOM 807 N N . HIS A 1 107 ? -10.997 3.970 -3.723 1.00 74.75 107 HIS A N 1
ATOM 808 C CA . HIS A 1 107 ? -10.969 5.192 -4.541 1.00 74.75 107 HIS A CA 1
ATOM 809 C C . HIS A 1 107 ? -9.591 5.860 -4.560 1.00 74.75 107 HIS A C 1
ATOM 811 O O . HIS A 1 107 ? -9.351 6.747 -5.371 1.00 74.75 107 HIS A O 1
ATOM 817 N N . PHE A 1 108 ? -8.686 5.429 -3.678 1.00 72.44 108 PHE A N 1
ATOM 818 C CA . PHE A 1 108 ? -7.352 5.993 -3.542 1.00 72.44 108 PHE A CA 1
ATOM 819 C C . PHE A 1 108 ? -6.331 4.888 -3.268 1.00 72.44 108 PHE A C 1
ATOM 821 O O . PHE A 1 108 ? -6.515 4.077 -2.359 1.00 72.44 108 PHE A O 1
ATOM 828 N N . THR A 1 109 ? -5.263 4.843 -4.063 1.00 84.44 109 THR A N 1
ATOM 829 C CA . THR A 1 109 ? -4.259 3.770 -4.038 1.00 84.44 109 THR A CA 1
ATOM 830 C C . THR A 1 109 ? -3.145 4.080 -3.039 1.00 84.44 109 THR A C 1
ATOM 832 O O . THR A 1 109 ? -2.004 4.343 -3.422 1.00 84.44 109 THR A O 1
ATOM 835 N N . LEU A 1 110 ? -3.489 4.096 -1.750 1.00 82.88 110 LEU A N 1
ATOM 836 C CA . LEU A 1 110 ? -2.541 4.313 -0.656 1.00 82.88 110 LEU A CA 1
ATOM 837 C C . LEU A 1 110 ? -2.776 3.300 0.467 1.00 82.88 110 LEU A C 1
ATOM 839 O O . LEU A 1 110 ? -3.900 3.130 0.944 1.00 82.88 110 LEU A O 1
ATOM 843 N N . ASP A 1 111 ? -1.701 2.675 0.946 1.00 89.75 111 ASP A N 1
ATOM 844 C CA . ASP A 1 111 ? -1.756 1.635 1.983 1.00 89.75 111 ASP A CA 1
ATOM 845 C C . ASP A 1 111 ? -2.428 2.127 3.272 1.00 89.75 111 ASP A C 1
ATOM 847 O O . ASP A 1 111 ? -3.259 1.430 3.860 1.00 89.75 111 ASP A O 1
ATOM 851 N N . GLY A 1 112 ? -2.110 3.356 3.695 1.00 84.62 112 GLY A N 1
ATOM 852 C CA . GLY A 1 112 ? -2.691 3.963 4.893 1.00 84.62 112 GLY A CA 1
ATOM 853 C C . GLY A 1 112 ? -4.194 4.193 4.769 1.00 84.62 112 GLY A C 1
ATOM 854 O O . GLY A 1 112 ? -4.940 3.857 5.690 1.00 84.62 112 GLY A O 1
ATOM 855 N N . TYR A 1 113 ? -4.647 4.669 3.604 1.00 79.38 113 TYR A N 1
ATOM 856 C CA . TYR A 1 113 ? -6.071 4.821 3.302 1.00 79.38 113 TYR A CA 1
ATOM 857 C C . TYR A 1 113 ? -6.785 3.469 3.347 1.00 79.38 113 TYR A C 1
ATOM 859 O O . TYR A 1 113 ? -7.802 3.326 4.026 1.00 79.38 113 TYR A O 1
ATOM 867 N N . ALA A 1 114 ? -6.223 2.451 2.692 1.00 84.94 114 ALA A N 1
ATOM 868 C CA . ALA A 1 114 ? -6.789 1.110 2.677 1.00 84.94 114 ALA A CA 1
ATOM 869 C C . ALA A 1 114 ? -6.916 0.518 4.095 1.00 84.94 114 ALA A C 1
ATOM 871 O O . ALA A 1 114 ? -7.975 0.007 4.474 1.00 84.94 114 ALA A O 1
ATOM 872 N N . ALA A 1 115 ? -5.861 0.633 4.907 1.00 88.06 115 ALA A N 1
ATOM 873 C CA . ALA A 1 115 ? -5.841 0.141 6.281 1.00 88.06 115 ALA A CA 1
ATOM 874 C C . ALA A 1 115 ? -6.849 0.875 7.184 1.00 88.06 115 ALA A C 1
ATOM 876 O O . ALA A 1 115 ? -7.540 0.231 7.983 1.00 88.06 115 ALA A O 1
ATOM 877 N N . ALA A 1 116 ? -6.971 2.198 7.040 1.00 82.06 116 ALA A N 1
ATOM 878 C CA . ALA A 1 116 ? -7.908 3.014 7.808 1.00 82.06 116 ALA A CA 1
ATOM 879 C C . ALA A 1 116 ? -9.372 2.776 7.395 1.00 82.06 116 ALA A C 1
ATOM 881 O O . ALA A 1 116 ? -10.217 2.519 8.257 1.00 82.06 116 ALA A O 1
ATOM 882 N N . LYS A 1 117 ? -9.666 2.801 6.087 1.00 78.88 117 LYS A N 1
ATOM 883 C CA . LYS A 1 117 ? -11.019 2.656 5.527 1.00 78.88 117 LYS A CA 1
ATOM 884 C C . LYS A 1 117 ? -11.583 1.264 5.746 1.00 78.88 117 LYS A C 1
ATOM 886 O O . LYS A 1 117 ? -12.670 1.104 6.295 1.00 78.88 117 LYS A O 1
ATOM 891 N N . PHE A 1 118 ? -10.862 0.244 5.289 1.00 81.38 118 PHE A N 1
ATOM 892 C CA . PHE A 1 118 ? -11.410 -1.108 5.256 1.00 81.38 118 PHE A CA 1
ATOM 893 C C . PHE A 1 118 ? -11.262 -1.840 6.571 1.00 81.38 118 PHE A C 1
ATOM 895 O O . PHE A 1 118 ? -11.933 -2.855 6.758 1.00 81.38 118 PHE A O 1
ATOM 902 N N . ARG A 1 119 ? -10.423 -1.322 7.471 1.00 86.38 119 ARG A N 1
ATOM 903 C CA . ARG A 1 119 ? -10.220 -1.869 8.803 1.00 86.38 119 ARG A CA 1
ATOM 904 C C . ARG A 1 119 ? -9.970 -3.394 8.766 1.00 86.38 119 ARG A C 1
ATOM 906 O O . ARG A 1 119 ? -10.723 -4.142 9.385 1.00 86.38 119 ARG A O 1
ATOM 913 N N . PRO A 1 120 ? -8.913 -3.864 8.080 1.00 93.50 120 PRO A N 1
ATOM 914 C CA . PRO A 1 120 ? -8.613 -5.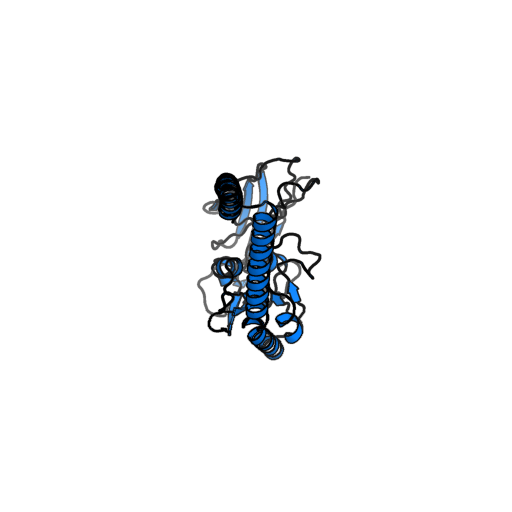291 7.976 1.00 93.50 120 PRO A CA 1
ATOM 915 C C . PRO A 1 120 ? -8.180 -5.887 9.321 1.00 93.50 120 PRO A C 1
ATOM 917 O O . PRO A 1 120 ? -7.614 -5.189 10.170 1.00 93.50 120 PRO A O 1
ATOM 920 N N . ASP A 1 121 ? -8.391 -7.184 9.506 1.00 95.12 121 ASP A N 1
ATOM 921 C CA . ASP A 1 121 ? -7.898 -7.924 10.673 1.00 95.12 121 ASP A CA 1
ATOM 922 C C . ASP A 1 121 ? -6.384 -8.127 10.599 1.00 95.12 121 ASP A C 1
ATOM 924 O O . ASP A 1 121 ? -5.689 -8.085 11.617 1.00 95.12 121 ASP A O 1
ATOM 928 N N . LEU A 1 122 ? -5.876 -8.295 9.377 1.00 97.62 122 LEU A N 1
ATOM 929 C CA . LEU A 1 122 ? -4.479 -8.561 9.069 1.00 97.62 122 LEU A CA 1
ATOM 930 C C . LEU A 1 122 ? -3.955 -7.574 8.029 1.00 97.62 122 LEU A C 1
ATOM 932 O O . LEU A 1 122 ? -4.635 -7.256 7.057 1.00 97.62 122 LEU A O 1
ATOM 936 N N . VAL A 1 123 ? -2.714 -7.138 8.202 1.00 97.38 123 VAL A N 1
ATOM 937 C CA . VAL A 1 123 ? -1.989 -6.298 7.243 1.00 97.38 123 VAL A CA 1
ATOM 938 C C . VAL A 1 123 ? -0.626 -6.925 6.999 1.00 97.38 123 VAL A C 1
ATOM 940 O O . VAL A 1 123 ? 0.063 -7.260 7.960 1.00 97.38 123 VAL A O 1
ATOM 943 N N . VAL A 1 124 ? -0.209 -7.066 5.743 1.00 97.88 124 VAL A N 1
ATOM 944 C CA . VAL A 1 124 ? 1.173 -7.449 5.418 1.00 97.88 124 VAL A CA 1
ATOM 945 C C . VAL A 1 124 ? 1.922 -6.211 4.951 1.00 97.88 124 VAL A C 1
ATOM 947 O O . VAL A 1 124 ? 1.751 -5.772 3.818 1.00 97.88 124 VAL A O 1
ATOM 950 N N . GLY A 1 125 ? 2.744 -5.652 5.839 1.00 96.44 125 GLY A N 1
ATOM 951 C CA . GLY A 1 125 ? 3.642 -4.554 5.496 1.00 96.44 125 GLY A CA 1
ATOM 952 C C . GLY A 1 125 ? 4.919 -5.088 4.857 1.00 96.44 125 GLY A C 1
ATOM 953 O O . GLY A 1 125 ? 5.477 -6.072 5.342 1.00 96.44 125 GLY A O 1
ATOM 954 N N . THR A 1 126 ? 5.384 -4.450 3.787 1.00 96.12 126 THR A N 1
ATOM 955 C CA . THR A 1 126 ? 6.659 -4.766 3.124 1.00 96.12 126 THR A CA 1
ATOM 956 C C . THR A 1 126 ? 7.721 -3.711 3.455 1.00 96.12 126 THR A C 1
ATOM 958 O O . THR A 1 126 ? 7.425 -2.680 4.057 1.00 96.12 126 THR A O 1
ATOM 961 N N . GLY A 1 127 ? 8.964 -3.943 3.035 1.00 94.69 127 GLY A N 1
ATOM 962 C CA . GLY A 1 127 ? 10.054 -2.961 3.078 1.00 94.69 127 GLY A CA 1
ATOM 963 C C . GLY A 1 127 ? 9.900 -1.804 2.081 1.00 94.69 127 GLY A C 1
ATOM 964 O O . GLY A 1 127 ? 10.767 -0.935 2.012 1.00 94.69 127 GLY A O 1
ATOM 965 N N . TYR A 1 128 ? 8.815 -1.774 1.300 1.00 92.44 128 TYR A N 1
ATOM 966 C CA . TYR A 1 128 ? 8.524 -0.674 0.389 1.00 92.44 128 TYR A CA 1
ATOM 967 C C . TYR A 1 128 ? 8.165 0.606 1.158 1.00 92.44 128 TYR A C 1
ATOM 969 O O . TYR A 1 128 ? 7.561 0.552 2.229 1.00 92.44 128 TYR A O 1
ATOM 977 N N . TYR A 1 129 ? 8.533 1.771 0.618 1.00 91.81 129 TYR A N 1
ATOM 978 C CA . TYR A 1 129 ? 8.535 3.024 1.383 1.00 91.81 129 TYR A CA 1
ATOM 979 C C . TYR A 1 129 ? 7.159 3.411 1.948 1.00 91.81 129 TYR A C 1
ATOM 981 O O . TYR A 1 129 ? 7.092 3.865 3.086 1.00 91.81 129 TYR A O 1
ATOM 989 N N . THR A 1 130 ? 6.067 3.177 1.212 1.00 91.44 130 THR A N 1
ATOM 990 C CA . THR A 1 130 ? 4.699 3.483 1.673 1.00 91.44 130 THR A CA 1
ATOM 991 C C . THR A 1 130 ? 4.292 2.633 2.880 1.00 91.44 130 THR A C 1
ATOM 993 O O . THR A 1 130 ? 3.686 3.137 3.825 1.00 91.44 130 THR A O 1
ATOM 996 N N . TRP A 1 131 ? 4.686 1.356 2.901 1.00 95.12 131 TRP A N 1
ATOM 997 C CA . TRP A 1 131 ? 4.461 0.453 4.030 1.00 95.12 131 TRP A CA 1
ATOM 998 C C . TRP A 1 131 ? 5.346 0.798 5.227 1.00 95.12 131 TRP A C 1
ATOM 1000 O O . TRP A 1 131 ? 4.884 0.762 6.371 1.00 95.12 131 TRP A O 1
ATOM 1010 N N . VAL A 1 132 ? 6.605 1.165 4.984 1.00 95.38 132 VAL A N 1
ATOM 1011 C CA . VAL A 1 132 ? 7.516 1.635 6.037 1.00 95.38 132 VAL A CA 1
ATOM 1012 C C . VAL A 1 132 ? 6.958 2.896 6.695 1.00 95.38 132 VAL A C 1
ATOM 1014 O O . VAL A 1 132 ? 6.881 2.956 7.920 1.00 95.38 132 VAL A O 1
ATOM 1017 N N . GLU A 1 133 ? 6.499 3.865 5.903 1.00 92.88 133 GLU A N 1
ATOM 1018 C CA . GLU A 1 133 ? 5.851 5.074 6.406 1.00 92.88 133 GLU A CA 1
ATOM 1019 C C . GLU A 1 133 ? 4.608 4.729 7.235 1.00 92.88 133 GLU A C 1
ATOM 1021 O O . GLU A 1 133 ? 4.528 5.105 8.404 1.00 92.88 133 GLU A O 1
ATOM 1026 N N . LEU A 1 134 ? 3.680 3.938 6.682 1.00 91.56 134 LEU A N 1
ATOM 1027 C CA . LEU A 1 134 ? 2.456 3.520 7.367 1.00 91.56 134 LEU A CA 1
ATOM 1028 C C . LEU A 1 134 ? 2.740 2.844 8.714 1.00 91.56 134 LEU A C 1
ATOM 1030 O O . LEU A 1 134 ? 2.160 3.209 9.736 1.00 91.56 134 LEU A O 1
ATOM 1034 N N . THR A 1 135 ? 3.643 1.865 8.742 1.00 95.81 135 THR A N 1
ATOM 1035 C CA . THR A 1 135 ? 3.946 1.097 9.962 1.00 95.81 135 THR A CA 1
ATOM 1036 C C . THR A 1 135 ? 4.647 1.933 11.038 1.00 95.81 135 THR A C 1
ATOM 1038 O O . THR A 1 135 ? 4.606 1.582 12.223 1.00 95.81 135 THR A O 1
ATOM 1041 N N . GLN A 1 136 ? 5.238 3.071 10.661 1.00 93.50 136 GLN A N 1
ATOM 1042 C CA . GLN A 1 136 ? 5.801 4.055 11.583 1.00 93.50 136 GLN A CA 1
ATOM 1043 C C . GLN A 1 136 ? 4.773 5.068 12.110 1.00 93.50 136 GLN A C 1
ATOM 1045 O O . GLN A 1 136 ? 5.067 5.770 13.085 1.00 93.50 136 GLN A O 1
ATOM 1050 N N . GLN A 1 137 ? 3.569 5.139 11.539 1.00 83.88 137 GLN A N 1
ATOM 1051 C CA . GLN A 1 137 ? 2.537 6.059 12.010 1.00 83.88 137 GLN A CA 1
ATOM 1052 C C . GLN A 1 137 ? 2.027 5.639 13.397 1.00 83.88 137 GLN A C 1
ATOM 1054 O O . GLN A 1 137 ? 1.790 4.460 13.687 1.00 83.88 137 GLN A O 1
ATOM 1059 N N . ALA A 1 138 ? 1.857 6.621 14.290 1.00 79.94 138 ALA A N 1
ATOM 1060 C CA . ALA A 1 138 ? 1.470 6.376 15.681 1.00 79.94 138 ALA A CA 1
ATOM 1061 C C . ALA A 1 138 ? 0.127 5.640 15.785 1.00 79.94 138 ALA A C 1
ATOM 1063 O O . ALA A 1 138 ? 0.000 4.698 16.570 1.00 79.94 138 ALA A O 1
ATOM 1064 N N . TRP A 1 139 ? -0.846 6.017 14.949 1.00 79.12 139 TRP A N 1
ATOM 1065 C CA . TRP A 1 139 ? -2.140 5.346 14.915 1.00 79.12 139 TRP A CA 1
ATOM 1066 C C . TRP A 1 139 ? -1.990 3.887 14.475 1.00 79.12 139 TRP A C 1
ATOM 1068 O O . TRP A 1 139 ? -2.563 3.013 15.117 1.00 79.12 139 TRP A O 1
ATOM 1078 N N . PHE A 1 140 ? -1.177 3.576 13.461 1.00 85.75 140 PHE A N 1
ATOM 1079 C CA . PHE A 1 140 ? -1.014 2.198 13.003 1.00 85.75 140 PHE A CA 1
ATOM 1080 C C . PHE A 1 140 ? -0.458 1.317 14.126 1.00 85.75 140 PHE A C 1
ATOM 1082 O O . PHE A 1 140 ? -1.044 0.285 14.445 1.00 85.75 140 PHE A O 1
ATOM 1089 N N . ARG A 1 141 ? 0.595 1.768 14.824 1.00 87.75 141 ARG A N 1
ATOM 1090 C CA . ARG A 1 141 ? 1.174 1.043 15.974 1.00 87.75 141 ARG A CA 1
ATOM 1091 C C . ARG A 1 141 ? 0.210 0.885 17.156 1.00 87.75 141 ARG A C 1
ATOM 1093 O O . ARG A 1 141 ? 0.296 -0.103 17.891 1.00 87.75 141 ARG A O 1
ATOM 1100 N N . ALA A 1 142 ? -0.699 1.841 17.347 1.00 77.44 142 ALA A N 1
ATOM 1101 C CA . ALA A 1 142 ? -1.745 1.765 18.365 1.00 77.44 142 ALA A CA 1
ATOM 1102 C C . ALA A 1 142 ? -2.853 0.757 18.003 1.00 77.44 142 ALA A C 1
ATOM 1104 O O . ALA A 1 142 ? -3.461 0.170 18.896 1.00 77.44 142 ALA A O 1
ATOM 1105 N N . ASN A 1 143 ? -3.097 0.535 16.709 1.00 78.50 143 ASN A N 1
ATOM 1106 C CA . ASN A 1 143 ? -4.162 -0.329 16.190 1.00 78.50 143 ASN A CA 1
ATOM 1107 C C . ASN A 1 143 ? -3.698 -1.753 15.883 1.00 78.50 143 ASN A C 1
ATOM 1109 O O . ASN A 1 143 ? -4.475 -2.699 15.996 1.00 78.50 143 ASN A O 1
ATOM 1113 N N . PHE A 1 144 ? -2.441 -1.906 15.489 1.00 91.00 144 PHE A N 1
ATOM 1114 C CA . PHE A 1 144 ? -1.872 -3.146 14.996 1.00 91.00 144 PHE A CA 1
ATOM 1115 C C . PHE A 1 144 ? -0.669 -3.564 15.842 1.00 91.00 144 PHE A C 1
ATOM 1117 O O . PHE A 1 144 ? 0.028 -2.749 16.453 1.00 91.00 144 PHE A O 1
ATOM 1124 N N . ARG A 1 145 ? -0.428 -4.870 15.905 1.00 94.75 145 ARG A N 1
ATOM 1125 C CA . ARG A 1 145 ? 0.761 -5.472 16.508 1.00 94.75 145 ARG A CA 1
ATOM 1126 C C . ARG A 1 145 ? 1.421 -6.408 15.497 1.00 94.75 145 ARG A C 1
ATOM 1128 O O . ARG A 1 145 ? 0.695 -7.104 14.788 1.00 94.75 145 ARG A O 1
ATOM 1135 N N . PRO A 1 146 ? 2.758 -6.449 15.418 1.00 97.75 146 PRO A N 1
ATOM 1136 C CA . PRO A 1 146 ? 3.437 -7.440 14.593 1.00 97.75 146 PRO A CA 1
ATOM 1137 C C . PRO A 1 146 ? 3.162 -8.847 15.145 1.00 97.75 146 PRO A C 1
ATOM 1139 O O . PRO A 1 146 ? 3.140 -9.040 16.361 1.00 97.75 146 PRO A O 1
ATOM 1142 N N . LEU A 1 147 ? 2.936 -9.814 14.257 1.00 97.19 147 LEU A N 1
ATOM 1143 C CA . LEU A 1 147 ? 2.755 -11.231 14.583 1.00 97.19 147 LEU A CA 1
ATOM 1144 C C . LEU A 1 147 ? 3.899 -12.105 14.070 1.00 97.19 147 LEU A C 1
ATOM 1146 O O . LEU A 1 147 ? 4.343 -13.001 14.780 1.00 97.19 147 LEU A O 1
ATOM 1150 N N . ALA A 1 148 ? 4.355 -11.865 12.841 1.00 98.00 148 ALA A N 1
ATOM 1151 C CA . ALA A 1 148 ? 5.407 -12.652 12.209 1.00 98.00 148 ALA A CA 1
ATOM 1152 C C . ALA A 1 148 ? 6.198 -11.799 11.217 1.00 98.00 148 ALA A C 1
ATOM 1154 O O . ALA A 1 148 ? 5.627 -10.937 10.551 1.00 98.00 148 ALA A O 1
ATOM 1155 N N . GLY A 1 149 ? 7.502 -12.052 11.122 1.00 97.44 149 GLY A N 1
ATOM 1156 C CA . GLY A 1 149 ? 8.407 -11.406 10.176 1.00 97.44 149 GLY A CA 1
ATOM 1157 C C . GLY A 1 149 ? 9.017 -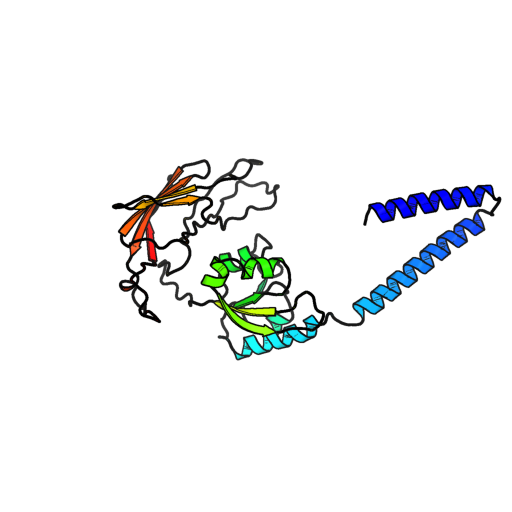12.429 9.225 1.00 97.44 149 GLY A C 1
ATOM 1158 O O . GLY A 1 149 ? 9.351 -13.541 9.630 1.00 97.44 149 GLY A O 1
ATOM 1159 N N . PHE A 1 150 ? 9.167 -12.039 7.968 1.00 97.31 150 PHE A N 1
ATOM 1160 C CA . PHE A 1 150 ? 9.732 -12.841 6.893 1.00 97.31 150 PHE A CA 1
ATOM 1161 C C . PHE A 1 150 ? 10.706 -11.971 6.107 1.00 97.31 150 PHE A C 1
ATOM 1163 O O . PHE A 1 150 ? 10.419 -10.809 5.826 1.00 97.31 150 PHE A O 1
ATOM 1170 N N . SER A 1 151 ? 11.849 -12.527 5.728 1.00 94.88 151 SER A N 1
ATOM 1171 C CA . SER A 1 151 ? 12.883 -11.775 5.021 1.00 94.88 151 SER A CA 1
ATOM 1172 C C . SER A 1 151 ? 13.434 -12.594 3.873 1.00 94.88 151 SER A C 1
ATOM 1174 O O . SER A 1 151 ? 13.734 -13.774 4.030 1.00 94.88 151 SER A O 1
ATOM 1176 N N . THR A 1 152 ? 13.611 -11.935 2.735 1.00 94.19 152 THR A N 1
ATOM 1177 C CA . THR A 1 152 ? 14.332 -12.464 1.581 1.00 94.19 152 THR A CA 1
ATOM 1178 C C . THR A 1 152 ? 15.649 -11.695 1.467 1.00 94.19 152 THR A C 1
ATOM 1180 O O . THR A 1 152 ? 15.613 -10.474 1.296 1.00 94.19 152 THR A O 1
ATOM 1183 N N . PRO A 1 153 ? 16.816 -12.347 1.591 1.00 91.88 153 PRO A N 1
ATOM 1184 C CA . PRO A 1 153 ? 18.100 -11.663 1.468 1.00 91.88 153 PRO A CA 1
ATOM 1185 C C . PRO A 1 153 ? 18.237 -10.916 0.134 1.00 91.88 153 PRO A C 1
ATOM 1187 O O . PRO A 1 153 ? 17.923 -11.463 -0.919 1.00 91.88 153 PRO A O 1
ATOM 1190 N N . GLY A 1 154 ? 18.707 -9.666 0.183 1.00 89.69 154 GLY A N 1
ATOM 1191 C CA . GLY A 1 154 ? 18.947 -8.837 -1.008 1.00 89.69 154 GLY A CA 1
ATOM 1192 C C . GLY A 1 154 ? 17.693 -8.272 -1.689 1.00 89.69 154 GLY A C 1
ATOM 1193 O O . GLY A 1 154 ? 17.812 -7.568 -2.689 1.00 89.69 154 GLY A O 1
ATOM 1194 N N . ASP A 1 155 ? 16.500 -8.541 -1.160 1.00 92.38 155 ASP A N 1
ATOM 1195 C CA . ASP A 1 155 ? 15.240 -8.089 -1.741 1.00 92.38 155 ASP A CA 1
ATOM 1196 C C . ASP A 1 155 ? 14.757 -6.771 -1.110 1.00 92.38 155 ASP A C 1
ATOM 1198 O O . ASP A 1 155 ? 14.620 -6.664 0.108 1.00 92.38 155 ASP A O 1
ATOM 1202 N N . SER A 1 156 ? 14.443 -5.773 -1.939 1.00 91.56 156 SER A N 1
ATOM 1203 C CA . SER A 1 156 ? 14.047 -4.433 -1.478 1.00 91.56 156 SER A CA 1
ATOM 1204 C C . SER A 1 156 ? 12.657 -4.350 -0.835 1.00 91.56 156 SER A C 1
ATOM 1206 O O . SER A 1 156 ? 12.330 -3.318 -0.259 1.00 91.56 156 SER A O 1
ATOM 1208 N N . PHE A 1 157 ? 11.826 -5.392 -0.932 1.00 92.25 157 PHE A N 1
ATOM 1209 C CA . PHE A 1 157 ? 10.526 -5.457 -0.253 1.00 92.25 157 PHE A CA 1
ATOM 1210 C C . PHE A 1 157 ? 10.630 -6.205 1.081 1.00 92.25 157 PHE A C 1
ATOM 1212 O O . PHE A 1 157 ? 9.629 -6.364 1.777 1.00 92.25 157 PHE A O 1
ATOM 1219 N N . SER A 1 158 ? 11.821 -6.674 1.452 1.00 92.94 158 SER A N 1
ATOM 1220 C CA . SER A 1 158 ? 12.081 -7.247 2.768 1.00 92.94 158 SER A CA 1
ATOM 1221 C C . SER A 1 158 ? 12.547 -6.163 3.756 1.00 92.94 158 SER A C 1
ATOM 1223 O O . SER A 1 158 ? 13.217 -5.216 3.346 1.00 92.94 158 SER A O 1
ATOM 1225 N N . PRO A 1 159 ? 12.238 -6.293 5.060 1.00 96.19 159 PRO A N 1
ATOM 1226 C CA . PRO A 1 159 ? 11.441 -7.361 5.661 1.00 96.19 159 PRO A CA 1
ATOM 1227 C C . PRO A 1 159 ? 9.944 -7.211 5.353 1.00 96.19 159 PRO A C 1
ATOM 1229 O O . PRO A 1 159 ? 9.428 -6.108 5.194 1.00 96.19 159 PRO A O 1
ATOM 1232 N N . MET A 1 160 ? 9.241 -8.338 5.312 1.00 97.12 160 MET A N 1
ATOM 1233 C CA . MET A 1 160 ? 7.784 -8.399 5.258 1.00 97.12 160 MET A CA 1
ATOM 1234 C C . MET A 1 160 ? 7.263 -8.801 6.630 1.00 97.12 160 MET A C 1
ATOM 1236 O O . MET A 1 160 ? 7.685 -9.814 7.185 1.00 97.12 160 MET A O 1
ATOM 1240 N N . THR A 1 161 ? 6.353 -8.017 7.193 1.00 98.31 161 THR A N 1
ATOM 1241 C CA . THR A 1 161 ? 5.803 -8.260 8.529 1.00 98.31 161 THR A CA 1
ATOM 1242 C C . THR A 1 161 ? 4.294 -8.407 8.446 1.00 98.31 161 THR A C 1
ATOM 1244 O O . THR A 1 161 ? 3.601 -7.546 7.905 1.00 98.31 161 THR A O 1
ATOM 1247 N N . VAL A 1 162 ? 3.777 -9.498 9.007 1.00 98.31 162 VAL A N 1
ATOM 1248 C CA . VAL A 1 162 ? 2.345 -9.682 9.226 1.00 98.31 162 VAL A CA 1
ATOM 1249 C C . VAL A 1 162 ? 1.976 -8.970 10.515 1.00 98.31 162 VAL A C 1
ATOM 1251 O O . VAL A 1 162 ? 2.501 -9.289 11.581 1.00 98.31 162 VAL A O 1
ATOM 1254 N N . TYR A 1 163 ? 1.055 -8.027 10.424 1.00 98.12 163 TYR A N 1
ATOM 1255 C CA . TYR A 1 163 ? 0.467 -7.328 11.550 1.00 98.12 163 TYR A CA 1
ATOM 1256 C C . TYR A 1 163 ? -0.961 -7.811 11.756 1.00 98.12 163 TYR A C 1
ATOM 1258 O O . TYR A 1 163 ? -1.709 -7.967 10.794 1.00 98.12 163 TYR A O 1
ATOM 1266 N N . ALA A 1 164 ? -1.358 -7.988 13.011 1.00 95.94 164 ALA A N 1
ATOM 1267 C CA . ALA A 1 164 ? -2.753 -8.183 13.374 1.00 95.94 164 ALA A CA 1
ATOM 1268 C C . ALA A 1 164 ? -3.290 -6.983 14.127 1.00 95.94 164 ALA A C 1
ATOM 1270 O O . ALA A 1 164 ? -2.597 -6.364 14.940 1.00 95.94 164 ALA A O 1
ATOM 1271 N N . ARG A 1 165 ? -4.558 -6.691 13.880 1.00 91.25 165 ARG A N 1
ATOM 1272 C CA . ARG A 1 165 ? -5.332 -5.736 14.656 1.00 91.25 165 ARG A CA 1
ATOM 1273 C C . ARG A 1 165 ? -5.355 -6.162 16.130 1.00 91.25 165 ARG A C 1
ATOM 1275 O O . ARG A 1 165 ? -5.489 -7.341 16.449 1.00 91.25 165 ARG A O 1
ATOM 1282 N N . ARG A 1 166 ? -5.186 -5.205 17.045 1.00 83.38 166 ARG A N 1
ATOM 1283 C CA . ARG A 1 166 ? -5.146 -5.451 18.499 1.00 83.38 166 ARG A CA 1
ATOM 1284 C C . ARG A 1 166 ? -6.525 -5.711 19.104 1.00 83.38 166 ARG A C 1
ATOM 1286 O O . ARG A 1 166 ? -6.602 -6.453 20.075 1.00 83.38 166 ARG A O 1
ATOM 1293 N N . TYR A 1 167 ? -7.574 -5.112 18.541 1.00 73.50 167 TYR A N 1
ATOM 1294 C CA . TYR A 1 167 ? -8.941 -5.188 19.058 1.00 73.50 167 TYR A CA 1
ATOM 1295 C C . TYR A 1 167 ? -9.882 -5.775 17.994 1.00 73.50 167 TYR A C 1
ATOM 1297 O O . TYR A 1 167 ? -9.887 -5.259 16.872 1.00 73.50 167 TYR A O 1
ATOM 1305 N N . PRO A 1 168 ? -10.654 -6.834 18.302 1.00 57.75 168 PRO A N 1
ATOM 1306 C CA . PRO A 1 168 ? -11.675 -7.339 17.391 1.00 57.75 168 PRO A CA 1
ATOM 1307 C C . PRO A 1 168 ? -12.760 -6.277 17.178 1.00 57.75 168 PRO A C 1
ATOM 1309 O O . PRO A 1 168 ? -13.137 -5.569 18.109 1.00 57.75 168 PRO A O 1
ATOM 1312 N N . LEU A 1 169 ? -13.272 -6.171 15.951 1.00 47.72 169 LEU A N 1
ATOM 1313 C CA . LEU A 1 169 ? -14.496 -5.422 15.673 1.00 47.72 169 LEU A CA 1
ATOM 1314 C C . LEU A 1 169 ? -15.699 -6.342 15.912 1.00 47.72 169 LEU A C 1
ATOM 1316 O O . LEU A 1 169 ? -16.405 -6.699 14.974 1.00 47.72 169 LEU A O 1
ATOM 1320 N N . GLU A 1 170 ? -15.986 -6.686 17.166 1.00 44.50 170 GLU A N 1
ATOM 1321 C CA . GLU A 1 170 ? -17.404 -6.757 17.515 1.00 44.50 170 GLU A CA 1
ATOM 1322 C C . GLU A 1 170 ? -17.848 -5.302 17.567 1.00 44.50 170 GLU A C 1
ATOM 1324 O O . GLU A 1 170 ? -17.659 -4.623 18.567 1.00 44.50 170 GLU A O 1
ATOM 1329 N N . ASN A 1 171 ? -18.313 -4.765 16.439 1.00 37.75 171 ASN A N 1
ATOM 1330 C CA . ASN A 1 171 ? -19.047 -3.512 16.468 1.00 37.75 171 ASN A CA 1
ATOM 1331 C C . ASN A 1 171 ? -20.394 -3.838 17.133 1.00 37.75 171 ASN A C 1
ATOM 1333 O O . ASN A 1 171 ? -21.263 -4.374 16.436 1.00 37.75 171 ASN A O 1
ATOM 1337 N N . PRO A 1 172 ? -20.667 -3.495 18.410 1.00 33.78 172 PRO A N 1
ATOM 1338 C CA . PRO A 1 172 ? -22.046 -3.156 18.726 1.00 33.78 172 PRO A CA 1
ATOM 1339 C C . PRO A 1 172 ? -22.456 -2.078 17.719 1.00 33.78 172 PRO A C 1
ATOM 1341 O O . PRO A 1 172 ? -21.628 -1.245 17.333 1.00 33.78 172 PRO A O 1
ATOM 1344 N N . ARG A 1 173 ? -23.703 -2.121 17.237 1.00 36.50 173 ARG A N 1
ATOM 1345 C CA . ARG A 1 173 ? -24.264 -1.069 16.379 1.00 36.50 173 ARG A CA 1
ATOM 1346 C C . ARG A 1 173 ? -23.875 0.293 16.982 1.00 36.50 173 ARG A C 1
ATOM 1348 O O . ARG A 1 173 ? -24.409 0.676 18.010 1.00 36.50 173 ARG A O 1
ATOM 1355 N N . GLN A 1 174 ? -22.891 0.959 16.375 1.00 34.66 174 GLN A N 1
ATOM 1356 C CA . GLN A 1 174 ? -22.416 2.301 16.721 1.00 34.66 174 GLN A CA 1
ATOM 1357 C C . GLN A 1 174 ? -21.906 2.557 18.160 1.00 34.66 174 GLN A C 1
ATOM 1359 O O . GLN A 1 174 ? -22.080 3.667 18.651 1.00 34.66 174 GLN A O 1
ATOM 1364 N N . VAL A 1 175 ? -21.205 1.632 18.832 1.00 34.81 175 VAL A N 1
ATOM 1365 C CA . VAL A 1 175 ? -20.382 2.040 20.003 1.00 34.81 175 VAL A CA 1
ATOM 1366 C C . VAL A 1 175 ? -18.907 1.994 19.624 1.00 34.81 175 VAL A C 1
ATOM 1368 O O . VAL A 1 175 ? -18.292 0.935 19.535 1.00 34.81 175 VAL A O 1
ATOM 1371 N N . TYR A 1 176 ? -18.351 3.171 19.337 1.00 40.34 176 TYR A N 1
ATOM 1372 C CA . TYR A 1 176 ? -16.951 3.350 18.963 1.00 40.34 176 TYR A CA 1
ATOM 1373 C C . TYR A 1 176 ? -16.053 3.140 20.189 1.00 40.34 176 TYR A C 1
ATOM 1375 O O . TYR A 1 176 ? -15.911 4.024 21.035 1.00 40.34 176 TYR A O 1
ATOM 1383 N N . ALA A 1 177 ? -15.450 1.952 20.281 1.00 35.41 177 ALA A N 1
ATOM 1384 C CA . ALA A 1 177 ? -14.532 1.591 21.351 1.00 35.41 177 ALA A CA 1
ATOM 1385 C C . ALA A 1 177 ? -13.058 1.855 20.989 1.00 35.41 177 ALA A C 1
ATOM 1387 O O . ALA A 1 177 ? -12.457 1.122 20.207 1.00 35.41 177 ALA A O 1
ATOM 1388 N N . GLY A 1 178 ? -12.452 2.876 21.607 1.00 40.56 178 GLY A N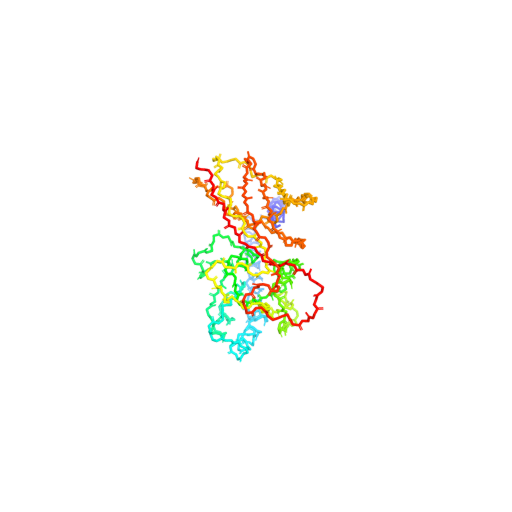 1
ATOM 1389 C CA . GLY A 1 178 ? -11.011 2.905 21.885 1.00 40.56 178 GLY A CA 1
ATOM 1390 C C . GLY A 1 178 ? -10.049 3.440 20.823 1.00 40.56 178 GLY A C 1
ATOM 1391 O O . GLY A 1 178 ? -8.842 3.368 21.052 1.00 40.56 178 GLY A O 1
ATOM 1392 N N . LEU A 1 179 ? -10.526 3.980 19.703 1.00 41.34 179 LEU A N 1
ATOM 1393 C CA . LEU A 1 179 ? -9.716 4.393 18.547 1.00 41.34 179 LEU A CA 1
ATOM 1394 C C . LEU A 1 179 ? -10.391 5.581 17.830 1.00 41.34 179 LEU A C 1
ATOM 1396 O O . LEU A 1 179 ? -11.577 5.794 18.071 1.00 41.34 179 LEU A O 1
ATOM 1400 N N . PRO A 1 180 ? -9.667 6.387 17.021 1.00 42.41 180 PRO A N 1
ATOM 1401 C CA . PRO A 1 180 ? -10.037 7.759 16.675 1.00 42.41 180 PRO A CA 1
ATOM 1402 C C . PRO A 1 180 ? -11.517 7.995 16.417 1.00 42.41 180 PRO A C 1
ATOM 1404 O O . PRO A 1 180 ? -12.096 7.374 15.521 1.00 42.41 180 PRO A O 1
ATOM 1407 N N . PHE A 1 181 ? -12.084 8.941 17.164 1.00 44.47 181 PHE A N 1
ATOM 1408 C CA . PHE A 1 181 ? -13.406 9.484 16.892 1.00 44.47 181 PHE A CA 1
ATOM 1409 C C . PHE A 1 181 ? -13.507 9.840 15.399 1.00 44.47 181 PHE A C 1
ATOM 1411 O O . PHE A 1 181 ? -12.593 10.405 14.816 1.00 44.47 181 PHE A O 1
ATOM 1418 N N . ALA A 1 182 ? -14.568 9.417 14.721 1.00 45.12 182 ALA A N 1
ATOM 1419 C CA . ALA A 1 182 ? -14.816 9.815 13.341 1.00 45.12 182 ALA A CA 1
ATOM 1420 C C . ALA A 1 182 ? -15.956 10.816 13.352 1.00 45.12 182 ALA A C 1
ATOM 1422 O O . ALA A 1 182 ? -17.119 10.440 13.458 1.00 45.12 182 ALA A O 1
ATOM 1423 N N . LEU A 1 183 ? -15.606 12.097 13.308 1.00 49.91 183 LEU A N 1
ATOM 1424 C CA . LEU A 1 183 ? -16.564 13.144 12.991 1.00 49.91 183 LEU A CA 1
ATOM 1425 C C . LEU A 1 183 ? -16.700 13.208 11.480 1.00 49.91 183 LEU A C 1
ATOM 1427 O O . LEU A 1 183 ? -15.727 13.521 10.804 1.00 49.91 183 LEU A O 1
ATOM 1431 N N . HIS A 1 184 ? -17.886 12.882 10.976 1.00 48.69 184 HIS A N 1
ATOM 1432 C CA . HIS A 1 184 ? -18.197 13.007 9.562 1.00 48.69 184 HIS A CA 1
ATOM 1433 C C . HIS A 1 184 ? -18.505 14.469 9.248 1.00 48.69 184 HIS A C 1
ATOM 1435 O O . HIS A 1 184 ? -19.474 15.017 9.768 1.00 48.69 184 HIS A O 1
ATOM 1441 N N . CYS A 1 185 ? -17.687 15.075 8.394 1.00 47.94 185 CYS A N 1
ATOM 1442 C CA . CYS A 1 185 ? -17.903 16.420 7.887 1.00 47.94 185 CYS A CA 1
ATOM 1443 C C . CYS A 1 185 ? -17.968 16.371 6.354 1.00 47.94 185 CYS A C 1
ATOM 1445 O O . CYS A 1 185 ? -16.913 16.247 5.731 1.00 47.94 185 CYS A O 1
ATOM 1447 N N . PRO A 1 186 ? -19.167 16.389 5.743 1.00 49.91 186 PRO A N 1
ATOM 1448 C CA . PRO A 1 186 ? -19.294 16.567 4.306 1.00 49.91 186 PRO A CA 1
ATOM 1449 C C . PRO A 1 186 ? -18.901 18.005 3.951 1.00 49.91 186 PRO A C 1
ATOM 1451 O O . PRO A 1 186 ? -19.622 18.944 4.277 1.00 49.91 186 PRO A O 1
ATOM 1454 N N . LEU A 1 187 ? -17.754 18.182 3.298 1.00 51.22 187 LEU A N 1
ATOM 1455 C CA . LEU A 1 187 ? -17.361 19.469 2.724 1.00 51.22 187 LEU A CA 1
ATOM 1456 C C . LEU A 1 187 ? -17.601 19.423 1.216 1.00 51.22 187 LEU A C 1
ATOM 1458 O O . LEU A 1 187 ? -16.991 18.600 0.538 1.00 51.22 187 LEU A O 1
ATOM 1462 N N . GLU A 1 188 ? -18.474 20.297 0.716 1.00 55.66 188 GLU A N 1
ATOM 1463 C CA . GLU A 1 188 ? -18.622 20.560 -0.716 1.00 55.66 188 GLU A CA 1
ATOM 1464 C C . GLU A 1 188 ? -17.643 21.665 -1.122 1.00 55.66 188 GLU A C 1
ATOM 1466 O O . GLU A 1 188 ? -17.665 22.768 -0.572 1.00 55.66 188 GLU A O 1
ATOM 1471 N N . LEU A 1 189 ? -16.771 21.371 -2.085 1.00 52.72 189 LEU A N 1
ATOM 1472 C CA . LEU A 1 189 ? -15.845 22.346 -2.653 1.00 52.72 189 LEU A CA 1
ATOM 1473 C C . LEU A 1 189 ? -16.290 22.727 -4.072 1.00 52.72 189 LEU A C 1
ATOM 1475 O O . LEU A 1 189 ? -16.672 21.841 -4.840 1.00 52.72 189 LEU A O 1
ATOM 1479 N N . PRO A 1 190 ? -16.229 24.019 -4.452 1.00 57.97 190 PRO A N 1
ATOM 1480 C CA . PRO A 1 190 ? -16.356 24.422 -5.848 1.00 57.97 190 PRO A CA 1
ATOM 1481 C C . PRO A 1 190 ? -15.306 23.735 -6.728 1.00 57.97 190 PRO A C 1
ATOM 1483 O O . PRO A 1 190 ? -14.211 23.414 -6.259 1.00 57.97 190 PRO A O 1
ATOM 1486 N N . GLU A 1 191 ? -15.620 23.563 -8.014 1.00 53.72 191 GLU A N 1
ATOM 1487 C CA . GLU A 1 191 ? -14.666 23.072 -9.014 1.00 53.72 191 GLU A CA 1
ATOM 1488 C C . GLU A 1 191 ? -13.372 23.912 -8.954 1.00 53.72 191 GLU A C 1
ATOM 1490 O O . GLU A 1 191 ? -13.425 25.142 -8.898 1.00 53.72 191 GLU A O 1
ATOM 1495 N N . ASP A 1 192 ? -12.219 23.241 -8.879 1.00 53.50 192 ASP A N 1
ATOM 1496 C CA . ASP A 1 192 ? -10.872 23.826 -8.751 1.00 53.50 192 ASP A CA 1
ATOM 1497 C C . ASP A 1 192 ? -10.546 24.597 -7.450 1.00 53.50 192 ASP A C 1
ATOM 1499 O O . ASP A 1 192 ? -9.466 25.192 -7.342 1.00 53.50 192 ASP A O 1
ATOM 1503 N N . ALA A 1 193 ? -11.410 24.583 -6.427 1.00 51.56 193 ALA A N 1
ATOM 1504 C CA . ALA A 1 193 ? -11.084 25.211 -5.146 1.00 51.56 193 ALA A CA 1
ATOM 1505 C C . ALA A 1 193 ? -9.906 24.488 -4.452 1.00 51.56 193 ALA A C 1
ATOM 1507 O O . ALA A 1 193 ? -9.920 23.258 -4.324 1.00 51.56 193 ALA A O 1
ATOM 1508 N N . PRO A 1 194 ? -8.872 25.215 -3.976 1.00 51.12 194 PRO A N 1
ATOM 1509 C CA . PRO A 1 194 ? -7.782 24.595 -3.241 1.00 51.12 194 PRO A CA 1
ATOM 1510 C C . PRO A 1 194 ? -8.298 24.046 -1.912 1.00 51.12 194 PRO A C 1
ATOM 1512 O O . PRO A 1 194 ? -9.132 24.653 -1.241 1.00 51.12 194 PRO A O 1
ATOM 1515 N N . LEU A 1 195 ? -7.750 22.905 -1.513 1.00 52.31 195 LEU A N 1
ATOM 1516 C CA . LEU A 1 195 ? -8.084 22.282 -0.241 1.00 52.31 195 LEU A CA 1
ATOM 1517 C C . LEU A 1 195 ? -7.665 23.180 0.929 1.00 52.31 195 LEU A C 1
ATOM 1519 O O . LEU A 1 195 ? -6.599 23.807 0.854 1.00 52.31 195 LEU A O 1
ATOM 1523 N N . PRO A 1 196 ? -8.433 23.203 2.033 1.00 56.81 196 PRO A N 1
ATOM 1524 C CA . PRO A 1 196 ? -7.995 23.858 3.256 1.00 56.81 196 PRO A CA 1
ATOM 1525 C C . PRO A 1 196 ? -6.649 23.271 3.701 1.00 56.81 196 PRO A C 1
ATOM 1527 O O . PRO A 1 196 ? -6.528 22.081 3.983 1.00 56.81 196 PRO A O 1
ATOM 1530 N N . THR A 1 197 ? -5.609 24.104 3.761 1.00 54.78 197 THR A N 1
ATOM 1531 C CA . THR A 1 197 ? -4.262 23.681 4.194 1.00 54.78 197 THR A CA 1
ATOM 1532 C C . THR A 1 197 ? -4.141 23.579 5.714 1.00 54.78 197 THR A C 1
ATOM 1534 O O . THR A 1 197 ? -3.173 23.020 6.233 1.00 54.78 197 THR A O 1
ATOM 1537 N N . THR A 1 198 ? -5.132 24.101 6.436 1.00 58.06 198 THR A N 1
ATOM 1538 C CA . THR A 1 198 ? -5.223 24.062 7.891 1.00 58.06 198 THR A CA 1
ATOM 1539 C C . THR A 1 198 ? -6.641 23.702 8.294 1.00 58.06 198 THR A C 1
ATOM 1541 O O . THR A 1 198 ? -7.562 24.471 8.033 1.00 58.06 198 THR A O 1
ATOM 1544 N N . THR A 1 199 ? -6.803 22.569 8.970 1.00 59.66 199 THR A N 1
ATOM 1545 C CA . THR A 1 199 ? -8.022 22.251 9.714 1.00 59.66 199 THR A CA 1
ATOM 1546 C C . THR A 1 199 ? -7.722 22.325 11.200 1.00 59.66 199 THR A C 1
ATOM 1548 O O . THR A 1 199 ? -6.658 21.903 11.673 1.00 59.66 199 THR A O 1
ATOM 1551 N N . ARG A 1 200 ? -8.653 22.914 11.945 1.00 68.56 200 ARG A N 1
ATOM 1552 C CA . ARG A 1 200 ? -8.561 23.037 13.399 1.00 68.56 200 ARG A CA 1
ATOM 1553 C C . ARG A 1 200 ? -9.794 22.435 14.014 1.00 68.56 200 ARG A C 1
ATOM 1555 O O . ARG A 1 200 ? -10.900 22.737 13.578 1.00 68.56 200 ARG A O 1
ATOM 1562 N N . ALA A 1 201 ? -9.600 21.642 15.057 1.00 71.25 201 ALA A N 1
ATOM 1563 C CA . ALA A 1 201 ? -10.705 21.260 15.909 1.00 71.25 201 ALA A CA 1
ATOM 1564 C C . ALA A 1 201 ? -10.514 21.758 17.325 1.00 71.25 201 ALA A C 1
ATOM 1566 O O . ALA A 1 201 ? -9.446 21.619 17.915 1.00 71.25 201 ALA A O 1
ATOM 1567 N N . LEU A 1 202 ? -11.580 22.307 17.878 1.00 81.12 202 LEU A N 1
ATOM 1568 C CA . LEU A 1 202 ? -11.661 22.731 19.255 1.00 81.12 202 LEU A CA 1
ATOM 1569 C C . LEU A 1 202 ? -12.621 21.799 19.986 1.00 81.12 202 LEU A C 1
ATOM 1571 O O . LEU A 1 202 ? -13.794 21.700 19.644 1.00 81.12 202 LEU A O 1
ATOM 1575 N N . LEU A 1 203 ? -12.121 21.120 21.008 1.00 80.88 203 LEU A N 1
ATOM 1576 C CA . LEU A 1 203 ? -12.907 20.294 21.911 1.00 80.88 203 LEU A CA 1
ATOM 1577 C C . LEU A 1 203 ? -13.113 21.084 23.201 1.00 80.88 203 LEU A C 1
ATOM 1579 O O . LEU A 1 203 ? -12.171 21.308 23.956 1.00 80.88 203 LEU A O 1
ATOM 1583 N N . GLN A 1 204 ? -14.335 21.529 23.454 1.00 85.12 204 GLN A N 1
ATOM 1584 C CA . GLN A 1 204 ? -14.717 22.269 24.650 1.00 85.12 204 GLN A CA 1
ATOM 1585 C C . GLN A 1 204 ? -15.459 21.327 25.603 1.00 85.12 204 GLN A C 1
ATOM 1587 O O . GLN A 1 204 ? -16.587 20.932 25.302 1.00 85.12 204 GLN A O 1
ATOM 1592 N N . PRO A 1 205 ? -14.874 20.940 26.744 1.00 84.00 205 PRO A N 1
ATOM 1593 C CA . PRO A 1 205 ? -15.626 20.194 27.739 1.00 84.00 205 PRO A CA 1
ATOM 1594 C C . PRO A 1 205 ? -16.679 21.106 28.380 1.00 84.00 205 PRO A C 1
ATOM 1596 O O . PRO A 1 205 ? -16.493 22.319 28.474 1.00 84.00 205 PRO A O 1
ATOM 1599 N N . THR A 1 206 ? -17.762 20.521 28.891 1.00 81.69 206 THR A N 1
ATOM 1600 C CA . THR A 1 206 ? -18.762 21.269 29.682 1.00 81.69 206 THR A CA 1
ATOM 1601 C C . THR A 1 206 ? -18.141 21.869 30.948 1.00 81.69 206 THR A C 1
ATOM 1603 O O . THR A 1 206 ? -18.570 22.915 31.431 1.00 81.69 206 THR A O 1
ATOM 1606 N N . GLN A 1 207 ? -17.102 21.216 31.478 1.00 74.81 207 GLN A N 1
ATOM 1607 C CA . GLN A 1 207 ? -16.289 21.690 32.593 1.00 74.81 207 GLN A CA 1
ATOM 1608 C C . GLN A 1 207 ? -14.812 21.397 32.310 1.00 74.81 207 GLN A C 1
ATOM 1610 O O . GLN A 1 207 ? -14.445 20.251 32.065 1.00 74.81 207 GLN A O 1
ATOM 1615 N N . GLY A 1 208 ? -13.958 22.420 32.363 1.00 81.69 208 GLY A N 1
ATOM 1616 C CA . GLY A 1 208 ? -12.511 22.281 32.170 1.00 81.69 208 GLY A CA 1
ATOM 1617 C C . GLY A 1 208 ? -11.959 23.152 31.044 1.00 81.69 208 GLY A C 1
ATOM 1618 O O . GLY A 1 208 ? -12.614 24.076 30.567 1.00 81.69 208 GLY A O 1
ATOM 1619 N N . GLN A 1 209 ? -10.718 22.874 30.649 1.00 82.56 209 GLN A N 1
ATOM 1620 C CA . GLN A 1 209 ? -10.018 23.621 29.607 1.00 82.56 209 GLN A CA 1
ATOM 1621 C C . GLN A 1 209 ? -10.332 23.043 28.223 1.00 82.56 209 GLN A C 1
ATOM 1623 O O . GLN A 1 209 ? -10.310 21.827 28.035 1.00 82.56 209 GLN A O 1
ATOM 1628 N N . ALA A 1 210 ? -10.591 23.918 27.251 1.00 85.94 210 ALA A N 1
ATOM 1629 C CA . ALA A 1 210 ? -10.739 23.510 25.862 1.00 85.94 210 ALA A CA 1
ATOM 1630 C C . ALA A 1 210 ? -9.416 22.959 25.306 1.00 85.94 210 ALA A C 1
ATOM 1632 O O . ALA A 1 210 ? -8.340 23.493 25.582 1.00 85.94 210 ALA A O 1
ATOM 1633 N N . LEU A 1 211 ? -9.506 21.907 24.500 1.00 81.62 211 LEU A N 1
ATOM 1634 C CA . LEU A 1 211 ? -8.383 21.300 23.801 1.00 81.62 211 LEU A CA 1
ATOM 1635 C C . LEU A 1 211 ? -8.448 21.702 22.332 1.00 81.62 211 LEU A C 1
ATOM 1637 O O . LEU A 1 211 ? -9.399 21.356 21.632 1.00 81.62 211 LEU A O 1
ATOM 1641 N N . THR A 1 212 ? -7.428 22.407 21.857 1.00 81.31 212 THR A N 1
ATOM 1642 C CA . THR A 1 212 ? -7.256 22.669 20.427 1.00 81.31 212 THR A CA 1
ATOM 1643 C C . THR A 1 212 ? -6.396 21.572 19.825 1.00 81.31 212 THR A C 1
ATOM 1645 O O . THR A 1 212 ? -5.270 21.328 20.261 1.00 81.31 212 THR A O 1
ATOM 1648 N N . LEU A 1 213 ? -6.932 20.913 18.810 1.00 71.94 213 LEU A N 1
ATOM 1649 C CA . LEU A 1 213 ? -6.215 19.997 17.947 1.00 71.94 213 LEU A CA 1
ATOM 1650 C C . LEU A 1 213 ? -5.892 20.747 16.655 1.00 71.94 213 LEU A C 1
ATOM 1652 O O . LEU A 1 213 ? -6.787 21.092 15.882 1.00 71.94 213 LEU A O 1
ATOM 1656 N N . GLU A 1 214 ? -4.608 21.013 16.440 1.00 64.44 214 GLU A N 1
ATOM 1657 C CA . GLU A 1 214 ? -4.097 21.490 15.156 1.00 64.44 214 GLU A CA 1
ATOM 1658 C C . GLU A 1 214 ? -3.895 20.274 14.247 1.00 64.44 214 GLU A C 1
ATOM 1660 O O . GLU A 1 214 ? -3.277 19.294 14.668 1.00 64.44 214 GLU A O 1
ATOM 1665 N N . GLN A 1 215 ? -4.424 20.325 13.020 1.00 58.00 215 GLN A N 1
ATOM 1666 C CA . GLN A 1 215 ? -4.379 19.207 12.068 1.00 58.00 215 GLN A CA 1
ATOM 1667 C C . GLN A 1 215 ? -4.908 17.882 12.658 1.00 58.00 215 GLN A C 1
ATOM 1669 O O . GLN A 1 215 ? -4.217 16.858 12.586 1.00 58.00 215 GLN A O 1
ATOM 1674 N N . PRO A 1 216 ? -6.111 17.858 13.267 1.00 55.59 216 PRO A N 1
ATOM 1675 C CA . PRO A 1 216 ? -6.692 16.601 13.728 1.00 55.59 216 PRO A CA 1
ATOM 1676 C C . PRO A 1 216 ? -6.780 15.667 12.520 1.00 55.59 216 PRO A C 1
ATOM 1678 O O . PRO A 1 216 ? -7.386 16.048 11.523 1.00 55.59 216 PRO A O 1
ATOM 1681 N N . PHE A 1 217 ? -6.091 14.517 12.569 1.00 46.94 217 PHE A N 1
ATOM 1682 C CA . PHE A 1 217 ? -5.721 13.770 11.359 1.00 46.94 217 PHE A CA 1
ATOM 1683 C C . PHE A 1 217 ? -6.885 13.662 10.381 1.00 46.94 217 PHE A C 1
ATOM 1685 O O . PHE A 1 217 ? -7.839 12.937 10.629 1.00 46.94 217 PHE A O 1
ATOM 1692 N N . LEU A 1 218 ? -6.769 14.343 9.251 1.00 46.53 218 LEU A N 1
ATOM 1693 C CA . LEU A 1 218 ? -7.691 14.193 8.146 1.00 46.53 218 LEU A CA 1
ATOM 1694 C C . LEU A 1 218 ? -7.409 12.839 7.495 1.00 46.53 218 LEU A C 1
ATOM 1696 O O . LEU A 1 218 ? -6.535 12.717 6.644 1.00 46.53 218 LEU A O 1
ATOM 1700 N N . ASN A 1 219 ? -8.159 11.806 7.872 1.00 42.28 219 ASN A N 1
ATOM 1701 C CA . ASN A 1 219 ? -8.244 10.579 7.071 1.00 42.28 219 ASN A CA 1
ATOM 1702 C C . ASN A 1 219 ? -9.199 10.741 5.867 1.00 42.28 219 ASN A C 1
ATOM 1704 O O . ASN A 1 219 ? -9.720 9.756 5.349 1.00 42.28 219 ASN A O 1
ATOM 1708 N N . GLY A 1 220 ? -9.422 11.975 5.412 1.00 41.78 220 GLY A N 1
ATOM 1709 C CA . GLY A 1 220 ? -9.957 12.264 4.090 1.00 41.78 220 GLY A CA 1
ATOM 1710 C C . GLY A 1 220 ? -8.789 12.574 3.161 1.00 41.78 220 GLY A C 1
ATOM 1711 O O . GLY A 1 220 ? -8.073 13.546 3.387 1.00 41.78 220 GLY A O 1
ATOM 1712 N N . GLN A 1 221 ? -8.566 11.749 2.137 1.00 45.97 221 GLN A N 1
ATOM 1713 C CA . GLN A 1 221 ? -7.731 12.150 1.007 1.00 45.97 221 GLN A CA 1
ATOM 1714 C C . GLN A 1 221 ? -8.538 12.097 -0.283 1.00 45.97 221 GLN A C 1
ATOM 1716 O O . GLN A 1 221 ? -8.843 11.037 -0.829 1.00 45.97 221 GLN A O 1
ATOM 1721 N N . TYR A 1 222 ? -8.927 13.316 -0.639 1.00 43.09 222 TYR A N 1
ATOM 1722 C CA . TYR A 1 222 ? -9.021 13.962 -1.939 1.00 43.09 222 TYR A CA 1
ATOM 1723 C C . TYR A 1 222 ? -8.622 13.108 -3.149 1.00 43.09 222 TYR A C 1
ATOM 1725 O O . TYR A 1 222 ? -7.521 12.549 -3.185 1.00 43.09 222 TYR A O 1
ATOM 1733 N N . PRO A 1 223 ? -9.457 13.060 -4.188 1.00 37.16 223 PRO A N 1
ATOM 1734 C CA . PRO A 1 223 ? -9.032 12.557 -5.476 1.00 37.16 223 PRO A CA 1
ATOM 1735 C C . PRO A 1 223 ? -8.009 13.487 -6.124 1.00 37.16 223 PRO A C 1
ATOM 1737 O O . PRO A 1 223 ? -7.743 14.608 -5.686 1.00 37.16 223 PRO A O 1
ATOM 1740 N N . ALA A 1 224 ? -7.397 12.969 -7.188 1.00 40.78 224 ALA A N 1
ATOM 1741 C CA . ALA A 1 224 ? -6.507 13.727 -8.050 1.00 40.78 224 ALA A CA 1
ATOM 1742 C C . ALA A 1 224 ? -7.160 15.065 -8.461 1.00 40.78 224 ALA A C 1
ATOM 1744 O O . ALA A 1 224 ? -8.380 15.110 -8.575 1.00 40.78 224 ALA A O 1
ATOM 1745 N N . PRO A 1 225 ? -6.375 16.125 -8.734 1.00 42.19 225 PRO A N 1
ATOM 1746 C CA . PRO A 1 225 ? -6.843 17.506 -8.957 1.00 42.19 225 PRO A CA 1
ATOM 1747 C C . PRO A 1 225 ? -7.775 17.746 -10.174 1.00 42.19 225 PRO A C 1
ATOM 1749 O O . PRO A 1 225 ? -7.731 18.822 -10.755 1.00 42.19 225 PRO A O 1
ATOM 1752 N N . ARG A 1 226 ? -8.556 16.756 -10.638 1.00 44.41 226 ARG A N 1
ATOM 1753 C CA . ARG A 1 226 ? -9.396 16.792 -11.847 1.00 44.41 226 ARG A CA 1
ATOM 1754 C C . ARG A 1 226 ? -10.618 15.853 -11.801 1.00 44.41 226 ARG A C 1
ATOM 1756 O O . ARG A 1 226 ? -10.929 15.240 -12.825 1.00 44.41 226 ARG A O 1
ATOM 1763 N N . THR A 1 227 ? -11.298 15.677 -10.669 1.00 41.84 227 THR A N 1
ATOM 1764 C CA . THR A 1 227 ? -12.618 15.013 -10.694 1.00 41.84 227 THR A CA 1
ATOM 1765 C C . THR A 1 227 ? -13.715 16.048 -10.982 1.00 41.84 227 THR A C 1
ATOM 1767 O O . THR A 1 227 ? -13.795 17.042 -10.269 1.00 41.84 227 THR A O 1
ATOM 1770 N N . PRO A 1 228 ? -14.566 15.851 -12.005 1.00 41.56 228 PRO A N 1
ATOM 1771 C CA . PRO A 1 228 ? -15.534 16.855 -12.467 1.00 41.56 228 PRO A CA 1
ATOM 1772 C C . PRO A 1 228 ? -16.880 16.839 -11.708 1.00 41.56 228 PRO A C 1
ATOM 1774 O O . PRO A 1 228 ? -17.923 17.092 -12.306 1.00 41.56 228 PRO A O 1
ATOM 1777 N N . ALA A 1 229 ? -16.909 16.485 -10.420 1.00 43.81 229 ALA A N 1
ATOM 1778 C CA . ALA A 1 229 ? -18.154 16.415 -9.646 1.00 43.81 229 ALA A CA 1
ATOM 1779 C C . ALA A 1 229 ? -18.015 17.118 -8.286 1.00 43.81 229 ALA A C 1
ATOM 1781 O O . ALA A 1 229 ? -16.927 17.080 -7.715 1.00 43.81 229 ALA A O 1
ATOM 1782 N N . PRO A 1 230 ? -19.095 17.723 -7.742 1.00 46.50 230 PRO A N 1
ATOM 1783 C CA . PRO A 1 230 ? -19.128 18.125 -6.342 1.00 46.50 230 PRO A CA 1
ATOM 1784 C C . PRO A 1 230 ? -18.916 16.878 -5.484 1.00 46.50 230 PRO A C 1
ATOM 1786 O O . PRO A 1 230 ? -19.643 15.888 -5.600 1.00 46.50 230 PRO A O 1
ATOM 1789 N N . GLU A 1 231 ? -17.870 16.902 -4.671 1.00 44.09 231 GLU A N 1
ATOM 1790 C CA . GLU A 1 231 ? -17.479 15.762 -3.858 1.00 44.09 231 GLU A CA 1
ATOM 1791 C C . GLU A 1 231 ? -17.848 15.976 -2.406 1.00 44.09 231 GLU A C 1
ATOM 1793 O O . GLU A 1 231 ? -17.615 17.032 -1.830 1.00 44.09 231 GLU A O 1
ATOM 1798 N N . THR A 1 232 ? -18.392 14.927 -1.801 1.00 44.09 232 THR A N 1
ATOM 1799 C CA . THR A 1 232 ? -18.574 14.852 -0.360 1.00 44.09 232 THR A CA 1
ATOM 1800 C C . THR A 1 232 ? -17.275 14.364 0.264 1.00 44.09 232 THR A C 1
ATOM 1802 O O . THR A 1 232 ? -16.936 13.180 0.179 1.00 44.09 232 THR A O 1
ATOM 1805 N N . LEU A 1 233 ? -16.538 15.264 0.908 1.00 43.31 233 LEU A N 1
ATOM 1806 C CA . LEU A 1 233 ? -15.378 14.863 1.696 1.00 43.31 233 LEU A CA 1
ATOM 1807 C C . LEU A 1 233 ? -15.831 14.066 2.925 1.00 43.31 233 LEU A C 1
ATOM 1809 O O . LEU A 1 233 ? -16.810 14.393 3.588 1.00 43.31 233 LEU A O 1
ATOM 1813 N N . HIS A 1 234 ? -15.131 12.971 3.214 1.00 46.16 234 HIS A N 1
ATOM 1814 C CA . HIS A 1 234 ? -15.353 12.183 4.420 1.00 46.16 234 HIS A CA 1
ATOM 1815 C C . HIS A 1 234 ? -14.152 12.357 5.335 1.00 46.16 234 HIS A C 1
ATOM 1817 O O . HIS A 1 234 ? -13.146 11.660 5.207 1.00 46.16 234 HIS A O 1
ATOM 1823 N N . GLU A 1 235 ? -14.261 13.306 6.254 1.00 48.59 235 GLU A N 1
ATOM 1824 C CA . GLU A 1 235 ? -13.238 13.526 7.268 1.00 48.59 235 GLU A CA 1
ATOM 1825 C C . GLU A 1 235 ? -13.467 12.609 8.481 1.00 48.59 235 GLU A C 1
ATOM 1827 O O . GLU A 1 235 ? -14.565 12.098 8.710 1.00 48.59 235 GLU A O 1
ATOM 1832 N N . GLN A 1 236 ? -12.401 12.335 9.231 1.00 50.09 236 GLN A N 1
ATOM 1833 C CA . GLN A 1 236 ? -12.452 11.596 10.492 1.00 50.09 236 GLN A CA 1
ATOM 1834 C C . GLN A 1 236 ? -11.549 12.318 11.488 1.00 50.09 236 GLN A C 1
ATOM 1836 O O . GLN A 1 236 ? -10.339 12.291 11.339 1.00 50.09 236 GLN A O 1
ATOM 1841 N N . LEU A 1 237 ? -12.124 12.938 12.516 1.00 51.59 237 LEU A N 1
ATOM 1842 C CA . LEU A 1 237 ? -11.362 13.663 13.535 1.00 51.59 237 LEU A CA 1
ATOM 1843 C C . LEU A 1 237 ? -10.622 12.759 14.541 1.00 51.59 237 LEU A C 1
ATOM 1845 O O . LEU A 1 237 ? -11.135 12.417 15.605 1.00 51.59 237 LEU A O 1
ATOM 1849 N N . VAL A 1 238 ? -9.350 12.470 14.298 1.00 53.53 238 VAL A N 1
ATOM 1850 C CA . VAL A 1 238 ? -8.561 11.646 15.227 1.00 53.53 238 VAL A CA 1
ATOM 1851 C C . VAL A 1 238 ? -8.128 12.431 16.476 1.00 53.53 238 VAL A C 1
ATOM 1853 O O . VAL A 1 238 ? -7.134 13.155 16.461 1.00 53.53 238 VAL A O 1
ATOM 1856 N N . ILE A 1 239 ? -8.821 12.212 17.598 1.00 62.56 239 ILE A N 1
ATOM 1857 C CA . ILE A 1 239 ? -8.388 12.674 18.928 1.00 62.56 239 ILE A CA 1
ATOM 1858 C C . ILE A 1 239 ? -7.346 11.687 19.472 1.00 62.56 239 ILE A C 1
ATOM 1860 O O . ILE A 1 239 ? -7.671 10.550 19.812 1.00 62.56 239 ILE A O 1
ATOM 1864 N N . THR A 1 240 ? -6.079 12.098 19.525 1.00 55.44 240 THR A N 1
ATOM 1865 C CA . THR A 1 240 ? -4.964 11.252 20.002 1.00 55.44 240 THR A CA 1
ATOM 1866 C C . THR A 1 240 ? -4.668 11.405 21.491 1.00 55.44 240 THR A C 1
ATOM 1868 O O . THR A 1 240 ? -3.921 10.604 22.054 1.00 55.44 240 THR A O 1
ATOM 1871 N N . GLN A 1 241 ? -5.245 12.423 22.127 1.00 63.28 241 GLN A N 1
ATOM 1872 C CA . GLN A 1 241 ? -5.061 12.717 23.543 1.00 63.28 241 GLN A CA 1
ATOM 1873 C C . GLN A 1 241 ? -6.203 12.110 24.370 1.00 63.28 241 GLN A C 1
ATOM 1875 O O . GLN A 1 241 ? -7.337 12.048 23.890 1.00 63.28 241 GLN A O 1
ATOM 1880 N N . PRO A 1 242 ? -5.937 11.645 25.603 1.00 65.25 242 PRO A N 1
ATOM 1881 C CA . PRO A 1 242 ? -6.995 11.179 26.487 1.00 65.25 242 PRO A CA 1
ATOM 1882 C C . PRO A 1 242 ? -7.969 12.315 26.814 1.00 65.25 242 PRO A C 1
ATOM 1884 O O . PRO A 1 242 ? -7.552 13.410 27.184 1.00 65.25 242 PRO A O 1
ATOM 1887 N N . LEU A 1 243 ? -9.265 12.026 26.712 1.00 71.38 243 LEU A N 1
ATOM 1888 C CA . LEU A 1 243 ? -10.330 12.918 27.159 1.00 71.38 243 LEU A CA 1
ATOM 1889 C C . LEU A 1 243 ? -10.833 12.466 28.528 1.00 71.38 243 LEU A C 1
ATOM 1891 O O . LEU A 1 243 ? -10.948 11.268 28.795 1.00 71.38 243 LEU A O 1
ATOM 1895 N N . ALA A 1 244 ? -11.144 13.425 29.395 1.00 77.88 244 ALA A N 1
ATOM 1896 C CA . ALA A 1 244 ? -11.863 13.132 30.627 1.00 77.88 244 ALA A CA 1
ATOM 1897 C C . ALA A 1 244 ? -13.303 12.675 30.304 1.00 77.88 244 ALA A C 1
ATOM 1899 O O . ALA A 1 244 ? -13.891 13.179 29.338 1.00 77.88 244 ALA A O 1
ATOM 1900 N N . PRO A 1 245 ? -13.886 11.751 31.093 1.00 77.56 245 PRO A N 1
ATOM 1901 C CA . PRO A 1 245 ? -15.303 11.443 30.969 1.00 77.56 245 PRO A CA 1
ATOM 1902 C C . PRO A 1 245 ? -16.170 12.695 31.168 1.00 77.56 245 PRO A C 1
ATOM 1904 O O . PRO A 1 245 ? -15.853 13.540 32.004 1.00 77.56 245 PRO A O 1
ATOM 1907 N N . GLY A 1 246 ? -17.261 12.803 30.412 1.00 81.56 246 GLY A N 1
ATOM 1908 C CA . GLY A 1 246 ? -18.198 13.926 30.458 1.00 81.56 246 GLY A CA 1
ATOM 1909 C C . GLY A 1 246 ? -18.717 14.339 29.082 1.00 81.56 246 GLY A C 1
ATOM 1910 O O . GLY A 1 246 ? -18.412 13.712 28.072 1.00 81.56 246 GLY A O 1
ATOM 1911 N N . GLU A 1 247 ? -19.503 15.410 29.052 1.00 82.62 247 GLU A N 1
ATOM 1912 C CA . GLU A 1 247 ? -20.034 16.001 27.820 1.00 82.62 247 GLU A CA 1
ATOM 1913 C C . GLU A 1 247 ? -19.041 17.004 27.221 1.00 82.62 247 GLU A C 1
ATOM 1915 O O . GLU A 1 247 ? -18.564 17.919 27.905 1.00 82.62 247 GLU A O 1
ATOM 1920 N N . TRP A 1 248 ? -18.771 16.857 25.930 1.00 80.81 248 TRP A N 1
ATOM 1921 C CA . TRP A 1 248 ? -17.877 17.687 25.135 1.00 80.81 248 TRP A CA 1
ATOM 1922 C C . TRP A 1 248 ? -18.641 18.289 23.962 1.00 80.81 248 TRP A C 1
ATOM 1924 O O . TRP A 1 248 ? -19.375 17.599 23.261 1.00 80.81 248 TRP A O 1
ATOM 1934 N N . ARG A 1 249 ? -18.421 19.572 23.694 1.00 82.88 249 ARG A N 1
ATOM 1935 C CA . ARG A 1 249 ? -18.744 20.191 22.410 1.00 82.88 249 ARG A CA 1
ATOM 1936 C C . ARG A 1 249 ? -17.500 20.135 21.542 1.00 82.88 249 ARG A C 1
ATOM 1938 O O . ARG A 1 249 ? -16.412 20.463 22.005 1.00 82.88 249 ARG A O 1
ATOM 1945 N N . TRP A 1 250 ? -17.643 19.736 20.292 1.00 78.69 250 TRP A N 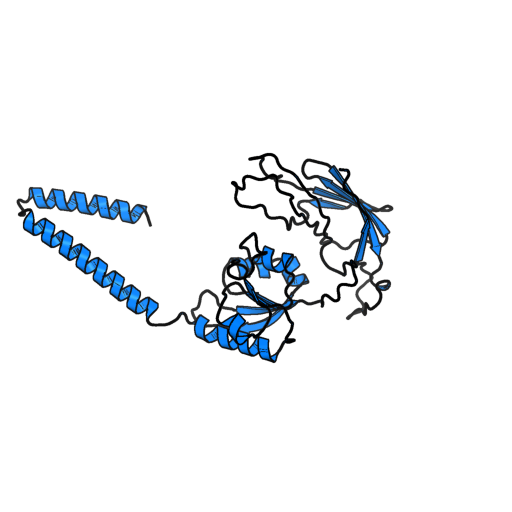1
ATOM 1946 C CA . TRP A 1 250 ? -16.568 19.856 19.318 1.00 78.69 250 TRP A CA 1
ATOM 1947 C C . TRP A 1 250 ? -16.934 20.921 18.296 1.00 78.69 250 TRP A C 1
ATOM 1949 O O . TRP A 1 250 ? -18.104 21.088 17.963 1.00 78.69 250 TRP A O 1
ATOM 1959 N N . LEU A 1 251 ? -15.920 21.636 17.829 1.00 79.00 251 LEU A N 1
ATOM 1960 C CA . LEU A 1 251 ? -15.978 22.592 16.737 1.00 79.00 251 LEU A CA 1
ATOM 1961 C C . LEU A 1 251 ? -14.884 22.217 15.745 1.00 79.00 251 LEU A C 1
ATOM 1963 O O . LEU A 1 251 ? -13.747 22.024 16.161 1.00 79.00 251 LEU A O 1
ATOM 1967 N N . LEU A 1 252 ? -15.212 22.099 14.467 1.00 73.81 252 LEU A N 1
ATOM 1968 C CA . LEU A 1 252 ? -14.267 21.862 13.382 1.00 73.81 252 LEU A CA 1
ATOM 1969 C C . LEU A 1 252 ? -14.357 23.040 12.416 1.00 73.81 252 LEU A C 1
ATOM 1971 O O . LEU A 1 252 ? -15.439 23.354 11.927 1.00 73.81 252 LEU A O 1
ATOM 1975 N N . ASP A 1 253 ? -13.227 23.685 12.159 1.00 69.81 253 ASP A N 1
ATOM 1976 C CA . ASP A 1 253 ? -13.115 24.759 11.179 1.00 69.81 253 ASP A CA 1
ATOM 1977 C C . ASP A 1 253 ? -12.388 24.239 9.933 1.00 69.81 253 ASP A C 1
ATOM 1979 O O . ASP A 1 253 ? -11.183 23.957 9.973 1.00 69.81 253 ASP A O 1
ATOM 1983 N N . CYS A 1 254 ? -13.154 24.097 8.849 1.00 61.56 254 CYS A N 1
ATOM 1984 C CA . CYS A 1 254 ? -12.688 23.697 7.518 1.00 61.56 254 CYS A CA 1
ATOM 1985 C C . CYS A 1 254 ? -13.118 24.723 6.446 1.00 61.56 254 CYS A C 1
ATOM 1987 O O . CYS A 1 254 ? -13.437 24.347 5.321 1.00 61.56 254 CYS A O 1
ATOM 1989 N N . GLY A 1 255 ? -13.196 26.017 6.795 1.00 62.22 255 GLY A N 1
ATOM 1990 C CA . GLY A 1 255 ? -13.760 27.074 5.934 1.00 62.22 255 GLY A CA 1
ATOM 1991 C C . GLY A 1 255 ? -15.259 27.322 6.159 1.00 62.22 255 GLY A C 1
ATOM 1992 O O . GLY A 1 255 ? -15.778 28.372 5.784 1.00 62.22 255 GLY A O 1
ATOM 1993 N N . ALA A 1 256 ? -15.923 26.396 6.852 1.00 59.00 256 ALA A N 1
ATOM 1994 C CA . ALA A 1 256 ? -17.181 26.581 7.561 1.00 59.00 256 ALA A CA 1
ATOM 1995 C C . ALA A 1 256 ? -17.031 25.980 8.970 1.00 59.00 256 ALA A C 1
ATOM 1997 O O . ALA A 1 256 ? -16.291 25.010 9.155 1.00 59.00 256 ALA A O 1
ATOM 1998 N N . ALA A 1 257 ? -17.702 26.574 9.961 1.00 65.75 257 ALA A N 1
ATOM 1999 C CA . ALA A 1 257 ? -17.675 26.084 11.335 1.00 65.75 257 ALA A CA 1
ATOM 2000 C C . ALA A 1 257 ? -18.718 24.975 11.513 1.00 65.75 257 ALA A C 1
ATOM 2002 O O . ALA A 1 257 ? -19.921 25.221 11.432 1.00 65.75 257 ALA A O 1
ATOM 2003 N N . PHE A 1 258 ? -18.249 23.764 11.784 1.00 68.75 258 PHE A N 1
ATOM 2004 C CA . PHE A 1 258 ? -19.082 22.617 12.129 1.00 68.75 258 PHE A CA 1
ATOM 2005 C C . PHE A 1 258 ? -19.023 22.388 13.626 1.00 68.75 258 PHE A C 1
ATOM 2007 O O . PHE A 1 258 ? -17.964 22.540 14.229 1.00 68.75 258 PHE A O 1
ATOM 2014 N N . GLU A 1 259 ? -20.134 21.983 14.231 1.00 78.38 259 GLU A N 1
ATOM 2015 C CA . GLU A 1 259 ? -20.149 21.653 15.648 1.00 78.38 259 GLU A CA 1
ATOM 2016 C C . GLU A 1 259 ? -21.070 20.492 15.983 1.00 78.38 259 GLU A C 1
ATOM 2018 O O . GLU A 1 259 ? -22.007 20.167 15.256 1.00 78.38 259 GLU A O 1
ATOM 2023 N N . GLY A 1 260 ? -20.809 19.875 17.128 1.00 74.75 260 GLY A N 1
ATOM 2024 C CA . GLY A 1 260 ? -21.673 18.845 17.674 1.00 74.75 260 GLY A CA 1
ATOM 2025 C C . GLY A 1 260 ? -21.343 18.532 19.122 1.00 74.75 260 GLY A C 1
ATOM 2026 O O . GLY A 1 260 ? -20.446 19.130 19.724 1.00 74.75 260 GLY A O 1
ATOM 2027 N N . GLN A 1 261 ? -22.087 17.583 19.683 1.00 76.69 261 GLN A N 1
ATOM 2028 C CA . GLN A 1 261 ? -21.879 17.092 21.040 1.00 76.69 261 GLN A CA 1
ATOM 2029 C C . GLN A 1 261 ? -21.308 15.672 21.025 1.00 76.69 261 GLN A C 1
ATOM 2031 O O . GLN A 1 261 ? -21.605 14.861 20.143 1.00 76.69 261 GLN A O 1
ATOM 2036 N N . LEU A 1 262 ? -20.453 15.398 22.002 1.00 71.75 262 LEU A N 1
ATOM 2037 C CA . LEU A 1 262 ? -19.768 14.139 22.236 1.00 71.75 262 LEU A CA 1
ATOM 2038 C C . LEU A 1 262 ? -19.839 13.823 23.730 1.00 71.75 262 LEU A C 1
ATOM 2040 O O . LEU A 1 262 ? -19.251 14.534 24.539 1.00 71.75 262 LEU A O 1
ATOM 2044 N N . THR A 1 263 ? -20.457 12.708 24.092 1.00 74.44 263 THR A N 1
ATOM 2045 C CA . THR A 1 263 ? -20.415 12.212 25.472 1.00 74.44 263 THR A CA 1
ATOM 2046 C C . THR A 1 263 ? -19.274 11.219 25.605 1.00 74.44 263 THR A C 1
ATOM 2048 O O . THR A 1 263 ? -19.331 10.164 24.984 1.00 74.44 263 THR A O 1
ATOM 2051 N N . VAL A 1 264 ? -18.249 11.512 26.404 1.00 71.88 264 VAL A N 1
ATOM 2052 C CA . VAL A 1 264 ? -17.151 10.588 26.717 1.00 71.88 264 VAL A CA 1
ATOM 2053 C C . VAL A 1 264 ? -17.507 9.794 27.974 1.00 71.88 264 VAL A C 1
ATOM 2055 O O . VAL A 1 264 ? -17.631 10.349 29.062 1.00 71.88 264 VAL A O 1
ATOM 2058 N N . LEU A 1 265 ? -17.656 8.482 27.836 1.00 67.94 265 LEU A N 1
ATOM 2059 C CA . LEU A 1 265 ? -17.967 7.560 28.921 1.00 67.94 265 LEU A CA 1
ATOM 2060 C C . LEU A 1 265 ? -16.688 6.994 29.559 1.00 67.94 265 LEU A C 1
ATOM 2062 O O . LEU A 1 265 ? -15.709 6.726 28.846 1.00 67.94 265 LEU A O 1
ATOM 2066 N N . PRO A 1 266 ? -16.684 6.758 30.884 1.00 68.50 266 PRO A N 1
ATOM 2067 C CA . PRO A 1 266 ? -15.628 6.006 31.544 1.00 68.50 266 PRO A CA 1
ATOM 2068 C C . PRO A 1 266 ? -15.459 4.628 30.904 1.00 68.50 266 PRO A C 1
ATOM 2070 O O . PRO A 1 266 ? -16.429 3.944 30.591 1.00 68.50 266 PRO A O 1
ATOM 2073 N N . THR A 1 267 ? -14.216 4.172 30.752 1.00 58.28 267 THR A N 1
ATOM 2074 C CA . THR A 1 267 ? -13.943 2.862 30.132 1.00 58.28 267 THR A CA 1
ATOM 2075 C C . THR A 1 267 ? -14.486 1.695 30.968 1.00 58.28 267 THR A C 1
ATOM 2077 O O . THR A 1 267 ? -14.751 0.625 30.431 1.00 58.28 267 THR A O 1
ATOM 2080 N N . SER A 1 268 ? -14.692 1.903 32.274 1.00 63.91 268 SER A N 1
ATOM 2081 C CA . SER A 1 268 ? -15.370 0.955 33.170 1.00 63.91 268 SER A CA 1
ATOM 2082 C C . SER A 1 268 ? -16.833 0.711 32.812 1.00 63.91 268 SER A C 1
ATOM 2084 O O . SER A 1 268 ? -17.367 -0.336 33.162 1.00 63.91 268 SER A O 1
ATOM 2086 N N . ASP A 1 269 ? -17.470 1.655 32.124 1.00 62.03 269 ASP A N 1
ATOM 2087 C CA . ASP A 1 269 ? -18.919 1.663 31.922 1.00 62.03 269 ASP A CA 1
ATOM 2088 C C . ASP A 1 269 ? -19.304 1.032 30.576 1.00 62.03 269 ASP A C 1
ATOM 2090 O O . ASP A 1 269 ? -20.477 0.978 30.216 1.00 62.03 269 ASP A O 1
ATOM 2094 N N . ILE A 1 270 ? -18.317 0.534 29.822 1.00 56.44 270 ILE A N 1
ATOM 2095 C CA . ILE A 1 270 ? -18.511 -0.133 28.536 1.00 56.44 270 ILE A CA 1
ATOM 2096 C C . ILE A 1 270 ? -18.868 -1.605 28.796 1.00 56.44 270 ILE A C 1
ATOM 2098 O O . ILE A 1 270 ? -18.013 -2.363 29.274 1.00 56.44 270 ILE A O 1
ATOM 2102 N N . PRO A 1 271 ? -20.086 -2.063 28.447 1.00 46.56 271 PRO A N 1
ATOM 2103 C CA . PRO A 1 271 ? -20.465 -3.461 28.617 1.00 46.56 271 PRO A CA 1
ATOM 2104 C C . PRO A 1 271 ? -19.500 -4.394 27.871 1.00 46.56 271 PRO A C 1
ATOM 2106 O O . PRO A 1 271 ? -19.251 -4.215 26.681 1.00 46.56 271 PRO A O 1
ATOM 2109 N N . GLY A 1 272 ? -18.949 -5.389 28.573 1.00 49.19 272 GLY A N 1
ATOM 2110 C CA . GLY A 1 272 ? -18.009 -6.367 28.005 1.00 49.19 272 GLY A CA 1
ATOM 2111 C C . GLY A 1 272 ? -16.534 -5.943 27.998 1.00 49.19 272 GLY A C 1
ATOM 2112 O O . GLY A 1 272 ? -15.677 -6.748 27.634 1.00 49.19 272 GLY A O 1
ATOM 2113 N N . TYR A 1 273 ? -16.193 -4.728 28.440 1.00 43.06 273 TYR A N 1
ATOM 2114 C CA . TYR A 1 273 ? -14.796 -4.312 28.560 1.00 43.06 273 TYR A CA 1
ATOM 2115 C C . TYR A 1 273 ? -14.145 -4.894 29.824 1.00 43.06 273 TYR A C 1
ATOM 2117 O O . TYR A 1 273 ? -14.512 -4.555 30.946 1.00 43.06 273 TYR A O 1
ATOM 2125 N N . THR A 1 274 ? -13.131 -5.745 29.645 1.00 47.25 274 THR A N 1
ATOM 2126 C CA . THR A 1 274 ? -12.261 -6.212 30.738 1.00 47.25 274 THR A CA 1
ATOM 2127 C C . THR A 1 274 ? -10.854 -5.644 30.529 1.00 47.25 274 THR A C 1
ATOM 2129 O O . THR A 1 274 ? -10.209 -5.989 29.534 1.00 47.25 274 THR A O 1
ATOM 2132 N N . PRO A 1 275 ? -10.345 -4.766 31.412 1.00 47.03 275 PRO A N 1
ATOM 2133 C CA . PRO A 1 275 ? -9.005 -4.212 31.260 1.00 47.03 275 PRO A CA 1
ATOM 2134 C C . PRO A 1 275 ? -7.942 -5.314 31.406 1.00 47.03 275 PRO A C 1
ATOM 2136 O O . PRO A 1 275 ? -7.912 -6.034 32.399 1.00 47.03 275 PRO A O 1
ATOM 2139 N N . LEU A 1 276 ? -7.040 -5.428 30.425 1.00 37.44 276 LEU A N 1
ATOM 2140 C CA . LEU A 1 276 ? -5.953 -6.425 30.419 1.00 37.44 276 LEU A CA 1
ATOM 2141 C C . LEU A 1 276 ? -4.845 -6.124 31.447 1.00 37.44 276 LEU A C 1
ATOM 2143 O O . LEU A 1 276 ? -4.067 -7.007 31.798 1.00 37.44 276 LEU A O 1
ATOM 2147 N N . GLN A 1 277 ? -4.772 -4.880 31.924 1.00 40.12 277 GLN A N 1
ATOM 2148 C CA . GLN A 1 277 ? -3.948 -4.426 33.043 1.00 40.12 277 GLN A CA 1
ATOM 2149 C C . GLN A 1 277 ? -4.705 -3.308 33.776 1.00 40.12 277 GLN A C 1
ATOM 2151 O O . GLN A 1 277 ? -5.441 -2.567 33.116 1.00 40.12 277 GLN A O 1
ATOM 2156 N N . PRO A 1 278 ? -4.528 -3.135 35.100 1.00 43.25 278 PRO A N 1
ATOM 2157 C CA . PRO A 1 278 ? -5.049 -1.979 35.822 1.00 43.25 278 PRO A CA 1
ATOM 2158 C C . PRO A 1 278 ? -4.305 -0.717 35.357 1.00 43.25 278 PRO A C 1
ATOM 2160 O O . PRO A 1 278 ? -3.312 -0.298 35.942 1.00 43.25 278 PRO A O 1
ATOM 2163 N N . ALA A 1 279 ? -4.743 -0.142 34.239 1.00 42.31 279 ALA A N 1
ATOM 2164 C CA . ALA A 1 279 ? -4.296 1.167 33.797 1.00 42.31 279 ALA A CA 1
ATOM 2165 C C . ALA A 1 279 ? -5.010 2.241 34.636 1.00 42.31 279 ALA A C 1
ATOM 2167 O O . ALA A 1 279 ? -6.194 2.072 34.944 1.00 42.31 279 ALA A O 1
ATOM 2168 N N . PRO A 1 280 ? -4.331 3.348 34.988 1.00 40.84 280 PRO A N 1
ATOM 2169 C CA . PRO A 1 280 ? -4.989 4.481 35.624 1.00 40.84 280 PRO A CA 1
ATOM 2170 C C . PRO A 1 280 ? -6.148 4.945 34.736 1.00 40.84 280 PRO A C 1
ATOM 2172 O O . PRO A 1 280 ? -6.019 4.988 33.513 1.00 40.84 280 PRO A O 1
ATOM 2175 N N . HIS A 1 281 ? -7.285 5.218 35.369 1.00 39.34 281 HIS A N 1
ATOM 2176 C CA . HIS A 1 281 ? -8.578 5.574 34.788 1.00 39.34 281 HIS A CA 1
ATOM 2177 C C . HIS A 1 281 ? -8.462 6.532 33.587 1.00 39.34 281 HIS A C 1
ATOM 2179 O O . HIS A 1 281 ? -8.419 7.748 33.743 1.00 39.34 281 HIS A O 1
ATOM 2185 N N . LEU A 1 282 ? -8.421 5.987 32.373 1.00 40.81 282 LEU A N 1
ATOM 2186 C CA . LEU A 1 282 ? -8.492 6.754 31.134 1.00 40.81 282 LEU A CA 1
ATOM 2187 C C . LEU A 1 282 ? -9.759 6.327 30.408 1.00 40.81 282 LEU A C 1
ATOM 2189 O O . LEU A 1 282 ? -9.881 5.157 30.045 1.00 40.81 282 LEU A O 1
ATOM 2193 N N . ALA A 1 283 ? -10.692 7.264 30.239 1.00 42.56 283 ALA A N 1
ATOM 2194 C CA . ALA A 1 283 ? -11.913 7.107 29.456 1.00 42.56 283 ALA A CA 1
ATOM 2195 C C . ALA A 1 283 ? -11.570 7.010 27.962 1.00 42.56 283 ALA A C 1
ATOM 2197 O O . ALA A 1 283 ? -10.722 7.756 27.469 1.00 42.56 283 ALA A O 1
ATOM 2198 N N . ARG A 1 284 ? -12.160 6.049 27.244 1.00 48.47 284 ARG A N 1
ATOM 2199 C CA . ARG A 1 284 ? -11.786 5.745 25.849 1.00 48.47 284 ARG A CA 1
ATOM 2200 C C . ARG A 1 284 ? -12.959 5.607 24.884 1.00 48.47 284 ARG A C 1
ATOM 2202 O O . ARG A 1 284 ? -12.750 5.141 23.764 1.00 48.47 284 ARG A O 1
ATOM 2209 N N . THR A 1 285 ? -14.168 6.004 25.268 1.00 39.84 285 THR A N 1
ATOM 2210 C CA . THR A 1 285 ? -15.347 5.839 24.403 1.00 39.84 285 THR A CA 1
ATOM 2211 C C . THR A 1 285 ? -16.292 7.000 24.483 1.00 39.84 285 THR A C 1
ATOM 2213 O O . THR A 1 285 ? -16.477 7.545 25.560 1.00 39.84 285 THR A O 1
ATOM 2216 N N . GLY A 1 286 ? -16.934 7.330 23.368 1.00 39.16 286 GLY A N 1
ATOM 2217 C CA . GLY A 1 286 ? -18.034 8.272 23.381 1.00 39.16 286 GLY A CA 1
ATOM 2218 C C . GLY A 1 286 ? -19.051 8.050 22.274 1.00 39.16 286 GLY A C 1
ATOM 2219 O O . GLY A 1 286 ? -18.754 7.409 21.267 1.00 39.16 286 GLY A O 1
ATOM 2220 N N . SER A 1 287 ? -20.260 8.554 22.510 1.00 34.72 287 SER A N 1
ATOM 2221 C CA . SER A 1 287 ? -21.391 8.548 21.577 1.00 34.72 287 SER A CA 1
ATOM 2222 C C . SER A 1 287 ? -21.528 9.935 20.955 1.00 34.72 287 SER A C 1
ATOM 2224 O O . SER A 1 287 ? -21.448 10.934 21.671 1.00 34.72 287 SER A O 1
ATOM 2226 N N . LEU A 1 288 ? -21.729 9.997 19.637 1.00 40.00 288 LEU A N 1
ATOM 2227 C CA . LEU A 1 288 ? -21.986 11.247 18.926 1.00 40.00 288 LEU A CA 1
ATOM 2228 C C . LEU A 1 288 ? -23.465 11.340 18.555 1.00 40.00 288 LEU A C 1
ATOM 2230 O O . LEU A 1 288 ? -23.993 10.447 17.894 1.00 40.00 288 LEU A O 1
ATOM 2234 N N . VAL A 1 289 ? -24.098 12.455 18.906 1.00 33.47 289 VAL A N 1
ATOM 2235 C CA . VAL A 1 289 ? -25.374 12.872 18.321 1.00 33.47 289 VAL A CA 1
ATOM 2236 C C . VAL A 1 289 ? -25.152 14.279 17.784 1.00 33.47 289 VAL A C 1
ATOM 2238 O O . VAL A 1 289 ? -25.134 15.253 18.530 1.00 33.47 289 VAL A O 1
ATOM 2241 N N . GLY A 1 290 ? -24.893 14.378 16.484 1.00 32.69 290 GLY A N 1
ATOM 2242 C CA . GLY A 1 290 ? -24.727 15.647 15.785 1.00 32.69 290 GLY A CA 1
ATOM 2243 C C . GLY A 1 290 ? -25.431 15.567 14.442 1.00 32.69 290 GLY A C 1
ATOM 2244 O O . GLY A 1 290 ? -25.229 14.609 13.698 1.00 32.69 290 GLY A O 1
ATOM 2245 N N . LEU A 1 291 ? -26.284 16.546 14.159 1.00 31.17 291 LEU A N 1
ATOM 2246 C CA . LEU A 1 291 ? -26.893 16.742 12.849 1.00 31.17 291 LEU A CA 1
ATOM 2247 C C . LEU A 1 291 ? -26.125 17.867 12.160 1.00 31.17 291 LEU A C 1
ATOM 2249 O O . LEU A 1 291 ? -25.940 18.927 12.757 1.00 31.17 291 LEU A O 1
ATOM 2253 N N . CYS A 1 292 ? -25.683 17.647 10.922 1.00 32.31 292 CYS A N 1
ATOM 2254 C CA . CYS A 1 292 ? -25.259 18.757 10.077 1.00 32.31 292 CYS A CA 1
ATOM 2255 C C . CYS A 1 292 ? -26.489 19.640 9.814 1.00 32.31 292 CYS A C 1
ATOM 2257 O O . CYS A 1 292 ? -27.525 19.094 9.417 1.00 32.31 292 CYS A O 1
ATOM 2259 N N . PRO A 1 293 ? -26.425 20.964 10.036 1.00 35.09 293 PRO A N 1
ATOM 2260 C CA . PRO A 1 293 ? -27.403 21.845 9.419 1.00 35.09 293 PRO A CA 1
ATOM 2261 C C . PRO A 1 293 ? -27.278 21.682 7.897 1.00 35.09 293 PRO A C 1
ATOM 2263 O O . PRO A 1 293 ? -26.166 21.699 7.368 1.00 35.09 293 PRO A O 1
ATOM 2266 N N . ALA A 1 294 ? -28.410 21.412 7.245 1.00 33.38 294 ALA A N 1
ATOM 2267 C CA . ALA A 1 294 ? -28.523 21.352 5.790 1.00 33.38 294 ALA A CA 1
ATOM 2268 C C . ALA A 1 294 ? -28.367 22.741 5.160 1.00 33.38 294 ALA A C 1
ATOM 2270 O O . ALA A 1 294 ? -28.733 23.731 5.839 1.00 33.38 294 ALA A O 1
#

Foldseek 3Di:
DVVVVVVVVVVLVVVLVVVVVVVDPPVVNVVVVVVVVVVVVVVVVVVVCVVVVDDALCLVVLLVQLLCLLPPDDLAFEEEEQDDDSNCVSVNYNYDHLCCPPPVPRQHNASLLCCVPVVTQKYKQWLDPRSVVNCPDPQNVVFKDWDDWDAGPPHNRPTITMIGGPDDPPPPPPWDFFWFAFDFDFDWDPQQDDFQPWKWKWKAFPDDDIDIDTPQDFSWDDDDSDDPDGDGTGGGRGDPDFDDAHKIKMWMDRVDTFIFIKGFDWQVVDPPDDDPDPDPTTTGTIGTDGDDDD

Secondary structure (DSSP, 8-state):
-HHHHHHHHHHHHHHHHHHHTTT--HHHHHHHHHHHHHHHHHHHHHHHHHHHHSPPTHHHHHHHHHHHHHHHS-TT--EEESS-SHHHHHHTS-EEETTSSS-TT--S--HHHHHHHH--SEEEE-SSHHHHHHHHSHHHHHHEEEEEEE--TT-TT-SEEEEEESS-----TT--BSS-----------TTPPPPS--EEEEEESSS--EEEES-EE------TT--S-------EE--SPBPSEEEEEEEESSSEEEEEEEEE-GGGSTT---SS-----B-EEEEE-PPP-

Sequence (294 aa):
MFALTILAALGGDGLARALHHRDWPRRALIAAGLALVGVTLALAIGRSLERYAEPPGRVHTYPLIGAWIRQQTPADARLLVGDLGIMGYYARRPTLDSPALITPQMHFTLDGYAAAKFRPDLVVGTGYYTWVELTQQAWFRANFRPLAGFSTPGDSFSPMTVYARRYPLENPRQVYAGLPFALHCPLELPEDAPLPTTTRALLQPTQGQALTLEQPFLNGQYPAPRTPAPETLHEQLVITQPLAPGEWRWLLDCGAAFEGQLTVLPTSDIPGYTPLQPAPHLARTGSLVGLCPA